Protein AF-0000000073337539 (afdb_homodimer)

Nearest PDB structures (foldseek):
  5cth-assembly1_B  TM=9.352E-01  e=3.434E-07  Oryza sativa Japonica Group
  5xpd-assembly1_A  TM=8.211E-01  e=1.194E-06  Arabidopsis thaliana
  5uhs-assembly1_B  TM=5.753E-01  e=2.358E-01  Leptospira biflexa serovar Patoc strain 'Patoc 1 (Paris)'
  7p3r-assembly1_D  TM=3.206E-01  e=7.165E+00  Vibrio cholerae O1 biova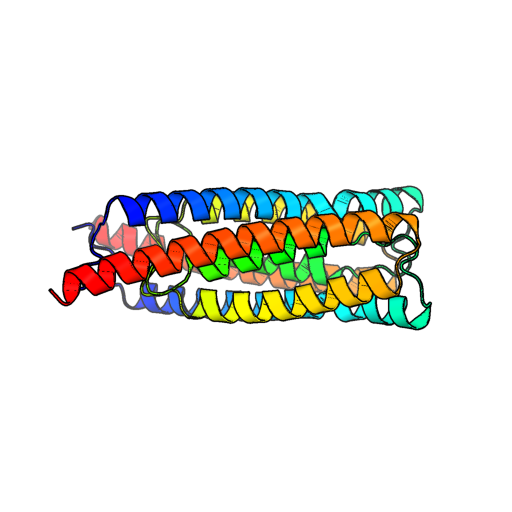r El Tor str. N16961
  5cth-assembly1_B  TM=9.350E-01  e=2.257E-07  Oryza sativa Japonica Group

Solvent-accessible surface area (backbone atoms only — not comparable to full-atom values): 14400 Å² total; per-residue (Å²): 127,81,72,69,70,81,39,67,67,55,54,52,50,50,51,50,40,51,51,52,31,48,52,28,46,51,47,32,61,52,35,51,49,70,42,50,52,48,27,62,72,66,62,30,43,81,82,63,68,67,52,36,44,54,27,44,30,51,27,20,52,36,43,25,57,52,18,31,58,91,67,32,81,83,21,62,67,45,24,54,51,21,51,53,38,32,53,46,27,50,51,51,48,52,54,46,48,74,30,35,55,78,80,57,43,57,54,53,53,52,50,48,50,53,47,49,49,51,47,48,51,49,50,47,53,48,50,52,47,44,49,52,48,52,50,53,69,72,96,127,82,73,71,70,80,40,68,67,55,54,51,49,50,51,50,40,52,51,52,30,48,53,28,46,51,46,32,60,53,35,52,49,69,42,49,52,46,27,63,70,67,62,29,42,81,81,63,70,67,50,35,43,54,27,45,30,52,27,20,52,36,43,24,58,52,17,32,57,91,68,32,82,84,21,62,68,46,26,53,50,21,51,53,39,31,54,47,27,51,52,50,49,52,53,46,49,74,29,34,54,79,78,56,44,58,54,53,53,52,51,47,50,52,47,49,48,52,47,48,50,50,49,48,52,48,49,52,46,45,50,53,49,53,52,53,68,72,96

Organism: Populus trichocarpa (NCBI:txid3694)

pLDDT: mean 73.86, std 17.29, range [26.02, 94.94]

Radius of gyration: 20.7 Å; Cα contacts (8 Å, |Δi|>4): 252; chains: 2; bounding box: 37×65×54 Å

Secondary structure (DSSP, 8-state):
-------HHHHHHHHHHHHHHHHHHHHHHHTTHHHHHHHHHHTS-TT---HHHHHHHHHHHHHHHHTSTTT-TT-HHHHHHHHHHHHHHHHHHHHHHHHS-HHHHHHHHHHHHHHHHHHHHHHHHHHHHHHHHHHHHH-/-------HHHHHHHHHHHHHHHHHHHHHHHTTHHHHHHHHHHTS-TT---HHHHHHHHHHHHHHHHTSTTT-TT-HHHHHHHHHHHHHHHHHHHHHHHHS-HHHHHHHHHHHHHHHHHHHHHHHHHHHHHHHHHHHHH-

Foldseek 3Di:
DPCPVPPVVVVVVVVVVLVVVLVVLVVVLCVCVVVLVVCVVVLANVPDDLVVLLVQLLVLLVQLVCQDCVNPVPRVSSNVSSVVSNVSSVVSLVSNLRSYDPVVVVPSVVSVVVSVVVSVVVVVVVVVVVCVVVVVVVD/DPCPVPPVVVVVVVVVVLVVVLVVLVVVLCVCVVVLVVCVVVLANVPDDLVVLLVQLLVLLVQLVCQDCVNPVPRVSSNVSSVVSNVSSVVSLVSCLRSYDPVNVVPSVVSVVVSVVVSVVVVVVVVVVVCVVVVVVVD

Structure (mmCIF, N/CA/C/O backbone):
data_AF-0000000073337539-model_v1
#
loop_
_entity.id
_entity.type
_entity.pdbx_description
1 polymer 'Bidirectional sugar transporter SWEET'
#
loop_
_atom_site.group_PDB
_atom_site.id
_atom_site.type_symbol
_atom_site.label_atom_id
_atom_site.label_alt_id
_atom_site.label_comp_id
_atom_site.label_asym_id
_atom_site.label_entity_id
_atom_site.label_seq_id
_atom_site.pdbx_PDB_ins_code
_atom_site.Cartn_x
_atom_site.Cartn_y
_atom_site.Cartn_z
_atom_site.occupancy
_atom_site.B_iso_or_equiv
_atom_site.auth_seq_id
_atom_site.auth_comp_id
_atom_site.auth_asym_id
_atom_site.auth_atom_id
_atom_site.pdbx_PDB_model_num
ATOM 1 N N . MET A 1 1 ? -8.594 30.172 14.672 1 26.02 1 MET A N 1
ATOM 2 C CA . MET A 1 1 ? -7.547 29.578 15.492 1 26.02 1 MET A CA 1
ATOM 3 C C . MET A 1 1 ? -7.969 28.188 15.984 1 26.02 1 MET A C 1
ATOM 5 O O . MET A 1 1 ? -8.773 28.078 16.906 1 26.02 1 MET A O 1
ATOM 9 N N . SER A 1 2 ? -8.594 27.344 15.117 1 34.5 2 SER A N 1
ATOM 10 C CA . SER A 1 2 ? -9.188 26.062 15.492 1 34.5 2 SER A CA 1
ATOM 11 C C . SER A 1 2 ? -8.352 25.344 16.547 1 34.5 2 SER A C 1
ATOM 13 O O . SER A 1 2 ? -7.141 25.188 16.375 1 34.5 2 SER A O 1
ATOM 15 N N . ASP A 1 3 ? -8.586 25.656 17.75 1 33.88 3 ASP A N 1
ATOM 16 C CA . ASP A 1 3 ? -8.047 25.125 19 1 33.88 3 ASP A CA 1
ATOM 17 C C . ASP A 1 3 ? -7.727 23.641 18.875 1 33.88 3 ASP A C 1
ATOM 19 O O . ASP A 1 3 ? -8.633 22.812 18.906 1 33.88 3 ASP A O 1
ATOM 23 N N . SER A 1 4 ? -7.051 23.203 17.828 1 41.47 4 SER A N 1
ATOM 24 C CA . SER A 1 4 ? -6.418 21.891 17.953 1 41.47 4 SER A CA 1
ATOM 25 C C . SER A 1 4 ? -5.984 21.609 19.375 1 41.47 4 SER A C 1
ATOM 27 O O . SER A 1 4 ? -5.105 22.281 19.922 1 41.47 4 SER A O 1
ATOM 29 N N . VAL A 1 5 ? -6.922 21.703 20.25 1 44.03 5 VAL A N 1
ATOM 30 C CA . VAL A 1 5 ? -6.723 21.344 21.656 1 44.03 5 VAL A CA 1
ATOM 31 C C . VAL A 1 5 ? -5.559 20.375 21.781 1 44.03 5 VAL A C 1
ATOM 33 O O . VAL A 1 5 ? -5.617 19.25 21.25 1 44.03 5 VAL A O 1
ATOM 36 N N . HIS A 1 6 ? -4.316 20.875 21.641 1 50.97 6 HIS A N 1
ATOM 37 C CA . HIS A 1 6 ? -3.055 20.234 22 1 50.97 6 HIS A CA 1
ATOM 38 C C . HIS A 1 6 ? -3.195 19.422 23.281 1 50.97 6 HIS A C 1
ATOM 40 O O . HIS A 1 6 ? -2.881 19.906 24.375 1 50.97 6 HIS A O 1
ATOM 46 N N . ASN A 1 7 ? -4.312 18.703 23.406 1 57.53 7 ASN A N 1
ATOM 47 C CA . ASN A 1 7 ? -4.344 17.719 24.484 1 57.53 7 ASN A CA 1
ATOM 48 C C . ASN A 1 7 ? -3.199 16.719 24.359 1 57.53 7 ASN A C 1
ATOM 50 O O . ASN A 1 7 ? -2.98 16.156 23.297 1 57.53 7 ASN A O 1
ATOM 54 N N . PRO A 1 8 ? -2.246 16.891 25.328 1 64.56 8 PRO A N 1
ATOM 55 C CA . PRO A 1 8 ? -1.1 15.977 25.344 1 64.56 8 PRO A CA 1
ATOM 56 C C . PRO A 1 8 ? -1.477 14.547 24.969 1 64.56 8 PRO A C 1
ATOM 58 O O . PRO A 1 8 ? -0.674 13.828 24.375 1 64.56 8 PRO A O 1
ATOM 61 N N . VAL A 1 9 ? -2.662 14.141 25.375 1 63.09 9 VAL A N 1
ATOM 62 C CA . VAL A 1 9 ? -3.113 12.789 25.062 1 63.09 9 VAL A CA 1
ATOM 63 C C . VAL A 1 9 ? -3.26 12.625 23.547 1 63.09 9 VAL A C 1
ATOM 65 O O . VAL A 1 9 ? -2.869 11.594 22.984 1 63.09 9 VAL A O 1
ATOM 68 N N . TRP A 1 10 ? -3.729 13.664 22.938 1 66.44 10 TRP A N 1
ATOM 69 C CA . TRP A 1 10 ? -3.943 13.602 21.5 1 66.44 10 TRP A CA 1
ATOM 70 C C . TRP A 1 10 ? -2.615 13.523 20.75 1 66.44 10 TRP A C 1
ATOM 72 O O . TRP A 1 10 ? -2.473 12.758 19.797 1 66.44 10 TRP A O 1
ATOM 82 N N . THR A 1 11 ? -1.755 14.25 21.25 1 72.62 11 THR A N 1
ATOM 83 C CA . THR A 1 11 ? -0.446 14.258 20.609 1 72.62 11 THR A CA 1
ATOM 84 C C . THR A 1 11 ? 0.25 12.914 20.781 1 72.62 11 THR A C 1
ATOM 86 O O . THR A 1 11 ? 0.892 12.414 19.859 1 72.62 11 THR A O 1
ATOM 89 N N . SER A 1 12 ? 0.12 12.375 21.922 1 72.56 12 SER A N 1
ATOM 90 C CA . SER A 1 12 ? 0.703 11.062 22.172 1 72.56 12 SER A CA 1
ATOM 91 C C . SER A 1 12 ? 0.048 9.992 21.312 1 72.56 12 SER A C 1
ATOM 93 O O . SER A 1 12 ? 0.727 9.094 20.797 1 72.56 12 SER A O 1
ATOM 95 N N . CYS A 1 13 ? -1.203 10.109 21.188 1 69.81 13 CYS A N 1
ATOM 96 C CA . CYS A 1 13 ? -1.934 9.156 20.359 1 69.81 13 CYS A CA 1
ATOM 97 C C . CYS A 1 13 ? -1.539 9.305 18.891 1 69.81 13 CYS A C 1
ATOM 99 O O . CYS A 1 13 ? -1.395 8.305 18.188 1 69.81 13 CYS A O 1
ATOM 101 N N . LYS A 1 14 ? -1.358 10.43 18.469 1 73.88 14 LYS A N 1
ATOM 102 C CA . LYS A 1 14 ? -0.937 10.68 17.094 1 73.88 14 LYS A CA 1
ATOM 103 C C . LYS A 1 14 ? 0.455 10.109 16.828 1 73.88 14 LYS A C 1
ATOM 105 O O . LYS A 1 14 ? 0.702 9.508 15.781 1 73.88 14 LYS A O 1
ATOM 110 N N . ASP A 1 15 ? 1.265 10.289 17.766 1 76.44 15 ASP A N 1
ATOM 111 C CA . ASP A 1 15 ? 2.619 9.758 17.625 1 76.44 15 ASP A CA 1
ATOM 112 C C . ASP A 1 15 ? 2.609 8.234 17.609 1 76.44 15 ASP A C 1
ATOM 114 O O . ASP A 1 15 ? 3.334 7.613 16.812 1 76.44 15 ASP A O 1
ATOM 118 N N . ALA A 1 16 ? 1.812 7.73 18.406 1 76.75 16 ALA A N 1
ATOM 119 C CA . ALA A 1 16 ? 1.709 6.273 18.469 1 76.75 16 ALA A CA 1
ATOM 120 C C . ALA A 1 16 ? 1.142 5.711 17.172 1 76.75 16 ALA A C 1
ATOM 122 O O . ALA A 1 16 ? 1.626 4.699 16.656 1 76.75 16 ALA A O 1
ATOM 123 N N . ALA A 1 17 ? 0.195 6.344 16.656 1 76.38 17 ALA A N 1
ATOM 124 C CA . ALA A 1 17 ? -0.409 5.918 15.391 1 76.38 17 ALA A CA 1
ATOM 125 C C . ALA A 1 17 ? 0.584 6.035 14.242 1 76.38 17 ALA A C 1
ATOM 127 O O . ALA A 1 17 ? 0.637 5.168 13.367 1 76.38 17 ALA A O 1
ATOM 128 N N . GLY A 1 18 ? 1.344 7.027 14.273 1 79.88 18 GLY A N 1
ATOM 129 C CA . GLY A 1 18 ? 2.381 7.199 13.266 1 79.88 18 GLY A CA 1
ATOM 130 C C . GLY A 1 18 ? 3.428 6.102 13.289 1 79.88 18 GLY A C 1
ATOM 131 O O . GLY A 1 18 ? 3.812 5.582 12.242 1 79.88 18 GLY A O 1
ATOM 132 N N . ILE A 1 19 ? 3.787 5.758 14.461 1 82.94 19 ILE A N 1
ATOM 133 C CA . ILE A 1 19 ? 4.789 4.707 14.641 1 82.94 19 ILE A CA 1
ATOM 134 C C . ILE A 1 19 ? 4.211 3.367 14.195 1 82.94 19 ILE A C 1
ATOM 136 O O . ILE A 1 19 ? 4.863 2.619 13.461 1 82.94 19 ILE A O 1
ATOM 140 N N . ALA A 1 20 ? 3.064 3.094 14.617 1 82.25 20 ALA A N 1
ATOM 141 C CA . ALA A 1 20 ? 2.414 1.85 14.219 1 82.25 20 ALA A CA 1
ATOM 142 C C . ALA A 1 20 ? 2.24 1.781 12.703 1 82.25 20 ALA A C 1
ATOM 144 O O . ALA A 1 20 ? 2.494 0.742 12.094 1 82.25 20 ALA A O 1
ATOM 145 N N . GLY A 1 21 ? 1.802 2.879 12.148 1 84.06 21 GLY A N 1
ATOM 146 C CA . GLY A 1 21 ? 1.671 2.941 10.703 1 84.06 21 GLY A CA 1
ATOM 147 C C . GLY A 1 21 ? 2.963 2.625 9.977 1 84.06 21 GLY A C 1
ATOM 148 O O . GLY A 1 21 ? 2.953 1.92 8.961 1 84.06 21 GLY A O 1
ATOM 149 N N . ASN A 1 22 ? 4.039 3.059 10.508 1 87.94 22 ASN A N 1
ATOM 150 C CA . ASN A 1 22 ? 5.34 2.818 9.883 1 87.94 22 ASN A CA 1
ATOM 151 C C . ASN A 1 22 ? 5.766 1.36 10.023 1 87.94 22 ASN A C 1
ATOM 153 O O . ASN A 1 22 ? 6.352 0.789 9.102 1 87.94 22 ASN A O 1
ATOM 157 N N . ILE A 1 23 ? 5.48 0.786 11.094 1 87.31 23 ILE A N 1
ATOM 158 C CA . ILE A 1 23 ? 5.809 -0.618 11.32 1 87.31 23 ILE A CA 1
ATOM 159 C C . ILE A 1 23 ? 5.047 -1.492 10.328 1 87.31 23 ILE A C 1
ATOM 161 O O . ILE A 1 23 ? 5.633 -2.365 9.688 1 87.31 23 ILE A O 1
ATOM 165 N N . PHE A 1 24 ? 3.832 -1.259 10.156 1 88.25 24 PHE A N 1
ATOM 166 C CA . PHE A 1 24 ? 3.021 -2.057 9.242 1 88.25 24 PHE A CA 1
ATOM 167 C C . PHE A 1 24 ? 3.4 -1.771 7.793 1 88.25 24 PHE A C 1
ATOM 169 O O . PHE A 1 24 ? 3.344 -2.662 6.941 1 88.25 24 PHE A O 1
ATOM 176 N N . ALA A 1 25 ? 3.77 -0.55 7.555 1 91.56 25 ALA A N 1
ATOM 177 C CA . ALA A 1 25 ? 4.254 -0.228 6.215 1 91.56 25 ALA A CA 1
ATOM 178 C C . ALA A 1 25 ? 5.512 -1.023 5.883 1 91.56 25 ALA A C 1
ATOM 180 O O . ALA A 1 25 ? 5.648 -1.548 4.773 1 91.56 25 ALA A O 1
ATOM 181 N N . PHE A 1 26 ? 6.344 -1.157 6.871 1 92.38 26 PHE A N 1
ATOM 182 C CA . PHE A 1 26 ? 7.555 -1.938 6.656 1 92.38 26 PHE A CA 1
ATOM 183 C C . PHE A 1 26 ? 7.223 -3.406 6.43 1 92.38 26 PHE A C 1
ATOM 185 O O . PHE A 1 26 ? 7.812 -4.055 5.562 1 92.38 26 PHE A O 1
ATOM 192 N N . GLY A 1 27 ? 6.352 -3.904 7.191 1 91.56 27 GLY A N 1
ATOM 193 C CA . GLY A 1 27 ? 5.871 -5.258 6.965 1 91.56 27 GLY A CA 1
ATOM 194 C C . GLY A 1 27 ? 5.27 -5.453 5.586 1 91.56 27 GLY A C 1
ATOM 195 O O . GLY A 1 27 ? 5.492 -6.48 4.945 1 91.56 27 GLY A O 1
ATOM 196 N N . LEU A 1 28 ? 4.57 -4.48 5.172 1 92.69 28 LEU A N 1
ATOM 197 C CA . LEU A 1 28 ? 3.949 -4.512 3.852 1 92.69 28 LEU A CA 1
ATOM 198 C C . LEU A 1 28 ? 5.008 -4.574 2.754 1 92.69 28 LEU A C 1
ATOM 200 O O . LEU A 1 28 ? 4.855 -5.312 1.779 1 92.69 28 LEU A O 1
ATOM 204 N N . PHE A 1 29 ? 6.113 -3.854 2.957 1 94.94 29 PHE A N 1
ATOM 205 C CA . PHE A 1 29 ? 7.172 -3.811 1.953 1 94.94 29 PHE A CA 1
ATOM 206 C C . PHE A 1 29 ? 7.934 -5.133 1.912 1 94.94 29 PHE A C 1
ATOM 208 O O . PHE A 1 29 ? 8.445 -5.527 0.861 1 94.94 29 PHE A O 1
ATOM 215 N N . VAL A 1 30 ? 7.938 -5.84 3.002 1 94.69 30 VAL A N 1
ATOM 216 C CA . VAL A 1 30 ? 8.695 -7.086 3.09 1 94.69 30 VAL A CA 1
ATOM 217 C C . VAL A 1 30 ? 7.781 -8.266 2.768 1 94.69 30 VAL A C 1
ATOM 219 O O . VAL A 1 30 ? 8.258 -9.352 2.422 1 94.69 30 VAL A O 1
ATOM 222 N N . SER A 1 31 ? 6.562 -8.18 2.773 1 92.81 31 SER A N 1
ATOM 223 C CA . SER A 1 31 ? 5.582 -9.258 2.695 1 92.81 31 SER A CA 1
ATOM 224 C C . SER A 1 31 ? 5.625 -9.945 1.335 1 92.81 31 SER A C 1
ATOM 226 O O . SER A 1 31 ? 5.277 -11.125 1.218 1 92.81 31 SER A O 1
ATOM 228 N N . PRO A 1 32 ? 6.07 -9.32 0.26 1 93.94 32 PRO A N 1
ATOM 229 C CA . PRO A 1 32 ? 6.117 -10.008 -1.034 1 93.94 32 PRO A CA 1
ATOM 230 C C . PRO A 1 32 ? 7.355 -10.883 -1.195 1 93.94 32 PRO A C 1
ATOM 232 O O . PRO A 1 32 ? 7.484 -11.602 -2.189 1 93.94 32 PRO A O 1
ATOM 235 N N . ILE A 1 33 ? 8.188 -10.922 -0.232 1 93.62 33 ILE A N 1
ATOM 236 C CA . ILE A 1 33 ? 9.461 -11.617 -0.348 1 93.62 33 ILE A CA 1
ATOM 237 C C . ILE A 1 33 ? 9.219 -13.102 -0.59 1 93.62 33 ILE A C 1
ATOM 239 O O . ILE A 1 33 ? 9.867 -13.719 -1.44 1 93.62 33 ILE A O 1
ATOM 243 N N . PRO A 1 34 ? 8.25 -13.781 0.073 1 89.75 34 PRO A N 1
ATOM 244 C CA . PRO A 1 34 ? 8 -15.188 -0.226 1 89.75 34 PRO A CA 1
ATOM 245 C C . PRO A 1 34 ? 7.59 -15.422 -1.679 1 89.75 34 PRO A C 1
ATOM 247 O O . PRO A 1 34 ? 7.977 -16.422 -2.283 1 89.75 34 PRO A O 1
ATOM 250 N N . THR A 1 35 ? 6.844 -14.539 -2.176 1 89.69 35 THR A N 1
ATOM 251 C CA . THR A 1 35 ? 6.445 -14.633 -3.576 1 89.69 35 THR A CA 1
ATOM 252 C C . THR A 1 35 ? 7.66 -14.492 -4.492 1 89.69 35 THR A C 1
ATOM 254 O O . THR A 1 35 ? 7.82 -15.266 -5.438 1 89.69 35 THR A O 1
ATOM 257 N N . TYR A 1 36 ? 8.516 -13.672 -4.207 1 93.31 36 TYR A N 1
ATOM 258 C CA . TYR A 1 36 ? 9.664 -13.43 -5.078 1 93.31 36 TYR A CA 1
ATOM 259 C C . TYR A 1 36 ? 10.711 -14.523 -4.914 1 93.31 36 TYR A C 1
ATOM 261 O O . TYR A 1 36 ? 11.477 -14.805 -5.84 1 93.31 36 TYR A O 1
ATOM 269 N N . ARG A 1 37 ? 10.758 -15.094 -3.75 1 92.56 37 ARG A N 1
ATOM 270 C CA . ARG A 1 37 ? 11.602 -16.281 -3.6 1 92.56 37 ARG A CA 1
ATOM 271 C C . ARG A 1 37 ? 11.164 -17.375 -4.555 1 92.56 37 ARG A C 1
ATOM 273 O O . ARG A 1 37 ? 12.008 -18.078 -5.137 1 92.56 37 ARG A O 1
ATOM 280 N N . ARG A 1 38 ? 9.969 -17.484 -4.734 1 89.25 38 ARG A N 1
ATOM 281 C CA . ARG A 1 38 ? 9.43 -18.484 -5.656 1 89.25 38 ARG A CA 1
ATOM 282 C C . ARG A 1 38 ? 9.742 -18.109 -7.102 1 89.25 38 ARG A C 1
ATOM 284 O O . ARG A 1 38 ? 10.109 -18.969 -7.902 1 89.25 38 ARG A O 1
ATOM 291 N N . ILE A 1 39 ? 9.594 -16.922 -7.414 1 90.62 39 ILE A N 1
ATOM 292 C CA . ILE A 1 39 ? 9.867 -16.438 -8.766 1 90.62 39 ILE A CA 1
ATOM 293 C C . ILE A 1 39 ? 11.328 -16.719 -9.117 1 90.62 39 ILE A C 1
ATOM 295 O O . ILE A 1 39 ? 11.625 -17.172 -10.227 1 90.62 39 ILE A O 1
ATOM 299 N N . ILE A 1 40 ? 12.156 -16.469 -8.133 1 92.88 40 ILE A N 1
ATOM 300 C CA . ILE A 1 40 ? 13.578 -16.672 -8.367 1 92.88 40 ILE A CA 1
ATOM 301 C C . ILE A 1 40 ? 13.875 -18.172 -8.492 1 92.88 40 ILE A C 1
ATOM 303 O O . ILE A 1 40 ? 14.648 -18.578 -9.359 1 92.88 40 ILE A O 1
ATOM 307 N N . ARG A 1 41 ? 13.18 -18.906 -7.707 1 91.88 41 ARG A N 1
ATOM 308 C CA . ARG A 1 41 ? 13.398 -20.344 -7.691 1 91.88 41 ARG A CA 1
ATOM 309 C C . ARG A 1 41 ? 12.922 -20.984 -8.992 1 91.88 41 ARG A C 1
ATOM 311 O O . ARG A 1 41 ? 13.602 -21.859 -9.539 1 91.88 41 ARG A O 1
ATOM 318 N N . ASN A 1 42 ? 11.812 -20.531 -9.5 1 90.69 42 ASN A N 1
ATOM 319 C CA . ASN A 1 42 ? 11.227 -21.125 -10.703 1 90.69 42 ASN A CA 1
ATOM 320 C C . ASN A 1 42 ? 11.711 -20.406 -11.961 1 90.69 42 ASN A C 1
ATOM 322 O O . ASN A 1 42 ? 11.398 -20.844 -13.078 1 90.69 42 ASN A O 1
ATOM 326 N N . ARG A 1 43 ? 12.391 -19.312 -11.797 1 91.44 43 ARG A N 1
ATOM 327 C CA . ARG A 1 43 ? 12.914 -18.516 -12.906 1 91.44 43 ARG A CA 1
ATOM 328 C C . ARG A 1 43 ? 11.805 -18.109 -13.867 1 91.44 43 ARG A C 1
ATOM 330 O O . ARG A 1 43 ? 11.969 -18.219 -15.086 1 91.44 43 ARG A O 1
ATOM 337 N N . SER A 1 44 ? 10.656 -17.828 -13.273 1 88.94 44 SER A N 1
ATOM 338 C CA . SER A 1 44 ? 9.477 -17.406 -14.031 1 88.94 44 SER A CA 1
ATOM 339 C C . SER A 1 44 ? 8.469 -16.703 -13.133 1 88.94 44 SER A C 1
ATOM 341 O O . SER A 1 44 ? 8.414 -16.969 -11.922 1 88.94 44 SER A O 1
ATOM 343 N N . THR A 1 45 ? 7.707 -15.82 -13.734 1 85.81 45 THR A N 1
ATOM 344 C CA . THR A 1 45 ? 6.68 -15.133 -12.961 1 85.81 45 THR A CA 1
ATOM 345 C C . THR A 1 45 ? 5.371 -15.922 -12.984 1 85.81 45 THR A C 1
A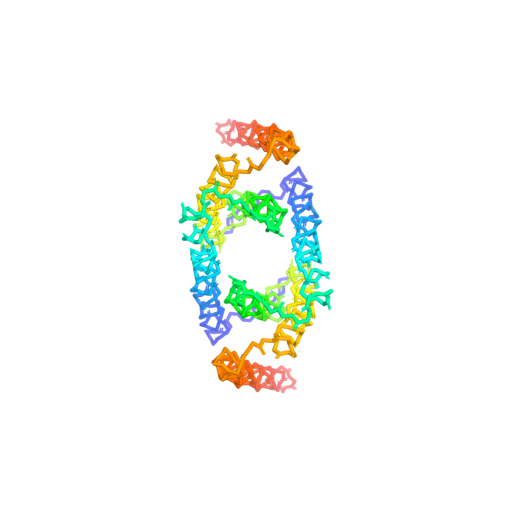TOM 347 O O . THR A 1 45 ? 4.441 -15.609 -12.234 1 85.81 45 THR A O 1
ATOM 350 N N . GLU A 1 46 ? 5.477 -16.969 -13.711 1 78.44 46 GLU A N 1
ATOM 351 C CA . GLU A 1 46 ? 4.285 -17.812 -13.781 1 78.44 46 GLU A CA 1
ATOM 352 C C . GLU A 1 46 ? 3.033 -16.969 -14.016 1 78.44 46 GLU A C 1
ATOM 354 O O . GLU A 1 46 ? 2.939 -16.25 -15.016 1 78.44 46 GLU A O 1
ATOM 359 N N . GLN A 1 47 ? 2.074 -17 -13.117 1 76.12 47 GLN A N 1
ATOM 360 C CA . GLN A 1 47 ? 0.823 -16.281 -13.32 1 76.12 47 GLN A CA 1
ATOM 361 C C . GLN A 1 47 ? 0.701 -15.109 -12.344 1 76.12 47 GLN A C 1
ATOM 363 O O . GLN A 1 47 ? -0.404 -14.633 -12.07 1 76.12 47 GLN A O 1
ATOM 368 N N . PHE A 1 48 ? 1.933 -14.695 -11.953 1 80.69 48 PHE A N 1
ATOM 369 C CA . PHE A 1 48 ? 1.892 -13.562 -11.031 1 80.69 48 PHE A CA 1
ATOM 370 C C . PHE A 1 48 ? 1.737 -12.258 -11.797 1 80.69 48 PHE A C 1
ATOM 372 O O . PHE A 1 48 ? 2.248 -12.117 -12.914 1 80.69 48 PHE A O 1
ATOM 379 N N . SER A 1 49 ? 0.922 -11.328 -11.148 1 84.25 49 SER A N 1
ATOM 380 C CA . SER A 1 49 ? 0.792 -9.992 -11.727 1 84.25 49 SER A CA 1
ATOM 381 C C . SER A 1 49 ? 1.781 -9.016 -11.094 1 84.25 49 SER A C 1
ATOM 383 O O . SER A 1 49 ? 1.952 -9 -9.875 1 84.25 49 SER A O 1
ATO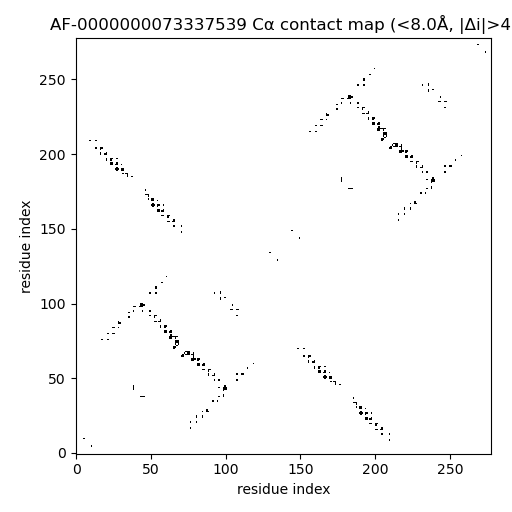M 385 N N . GLY A 1 50 ? 2.443 -8.227 -11.961 1 88.31 50 GLY A N 1
ATOM 386 C CA . GLY A 1 50 ? 3.365 -7.215 -11.477 1 88.31 50 GLY A CA 1
ATOM 387 C C . GLY A 1 50 ? 2.715 -5.859 -11.281 1 88.31 50 GLY A C 1
ATOM 388 O O . GLY A 1 50 ? 3.355 -4.922 -10.805 1 88.31 50 GLY A O 1
ATOM 389 N N . LEU A 1 51 ? 1.461 -5.715 -11.492 1 86.81 51 LEU A N 1
ATOM 390 C CA . LEU A 1 51 ? 0.732 -4.453 -11.492 1 86.81 51 LEU A CA 1
ATOM 391 C C . LEU A 1 51 ? 0.736 -3.826 -10.102 1 86.81 51 LEU A C 1
ATOM 393 O O . LEU A 1 51 ? 0.939 -2.619 -9.961 1 86.81 51 LEU A O 1
ATOM 397 N N . PRO A 1 52 ? 0.565 -4.617 -9.062 1 90.81 52 PRO A N 1
ATOM 398 C CA . PRO A 1 52 ? 0.529 -4.027 -7.723 1 90.81 52 PRO A CA 1
ATOM 399 C C . PRO A 1 52 ? 1.824 -3.301 -7.363 1 90.81 52 PRO A C 1
ATOM 401 O O . PRO A 1 52 ? 1.791 -2.264 -6.695 1 90.81 52 PRO A O 1
ATOM 404 N N . TYR A 1 53 ? 2.883 -3.787 -7.887 1 92.12 53 TYR A N 1
ATOM 405 C CA . TYR A 1 53 ? 4.176 -3.213 -7.535 1 92.12 53 TYR A CA 1
ATOM 406 C C . TYR A 1 53 ? 4.406 -1.896 -8.266 1 92.12 53 TYR A C 1
ATOM 408 O O . TYR A 1 53 ? 5.047 -0.987 -7.73 1 92.12 53 TYR A O 1
ATOM 416 N N . ILE A 1 54 ? 3.848 -1.795 -9.375 1 88.44 54 ILE A N 1
ATOM 417 C CA . ILE A 1 54 ? 3.941 -0.563 -10.148 1 88.44 54 ILE A CA 1
ATOM 418 C C . ILE A 1 54 ? 3.113 0.532 -9.484 1 88.44 54 ILE A C 1
ATOM 420 O O . ILE A 1 54 ? 3.605 1.641 -9.258 1 88.44 54 ILE A O 1
ATOM 424 N N . TYR A 1 55 ? 1.956 0.228 -9.18 1 89.12 55 TYR A N 1
ATOM 425 C CA . TYR A 1 55 ? 1.085 1.198 -8.523 1 89.12 55 TYR A CA 1
ATOM 426 C C . TYR A 1 55 ? 1.624 1.576 -7.148 1 89.12 55 TYR A C 1
ATOM 428 O O . TYR A 1 55 ? 1.498 2.725 -6.719 1 89.12 55 TYR A O 1
ATOM 436 N N . ALA A 1 56 ? 2.18 0.605 -6.461 1 92.75 56 ALA A N 1
ATOM 437 C CA . ALA A 1 56 ? 2.775 0.878 -5.156 1 92.75 56 ALA A CA 1
ATOM 438 C C . ALA A 1 56 ? 3.953 1.841 -5.281 1 92.75 56 ALA A C 1
ATOM 440 O O . ALA A 1 56 ? 4.125 2.734 -4.449 1 92.75 56 ALA A O 1
ATOM 441 N N . LEU A 1 57 ? 4.746 1.637 -6.277 1 90.75 57 LEU A N 1
ATOM 442 C CA . LEU A 1 57 ? 5.883 2.525 -6.504 1 90.75 57 LEU A CA 1
ATOM 443 C C . LEU A 1 57 ? 5.41 3.959 -6.734 1 90.75 57 LEU A C 1
ATOM 445 O O . LEU A 1 57 ? 5.945 4.895 -6.137 1 90.75 57 LEU A O 1
ATOM 449 N N . MET A 1 58 ? 4.406 4.09 -7.473 1 87 58 MET A N 1
ATOM 450 C CA . MET A 1 58 ? 3.863 5.418 -7.762 1 87 58 MET A CA 1
ATOM 451 C C . MET A 1 58 ? 3.291 6.059 -6.504 1 87 58 MET A C 1
ATOM 453 O O . MET A 1 58 ? 3.496 7.246 -6.258 1 87 58 MET A O 1
ATOM 457 N N . ASN A 1 59 ? 2.635 5.246 -5.836 1 89 59 ASN A N 1
ATOM 458 C CA . ASN A 1 59 ? 2.057 5.742 -4.59 1 89 59 ASN A CA 1
ATOM 459 C C . ASN A 1 59 ? 3.137 6.211 -3.619 1 89 59 ASN A C 1
ATOM 461 O O . ASN A 1 59 ? 3.012 7.277 -3.016 1 89 59 ASN A O 1
ATOM 465 N N . CYS A 1 60 ? 4.168 5.438 -3.475 1 90.69 60 CYS A N 1
ATOM 466 C CA . CYS A 1 60 ? 5.258 5.797 -2.576 1 90.69 60 CYS A CA 1
ATOM 467 C C . CYS A 1 60 ? 5.938 7.086 -3.033 1 90.69 60 CYS A C 1
ATOM 469 O O . CYS A 1 60 ? 6.277 7.938 -2.211 1 90.69 60 CYS A O 1
ATOM 471 N N . LEU A 1 61 ? 6.125 7.211 -4.266 1 86.81 61 LEU A N 1
ATOM 472 C CA . LEU A 1 61 ? 6.793 8.391 -4.805 1 86.81 61 LEU A CA 1
ATOM 473 C C . LEU A 1 61 ? 5.961 9.648 -4.555 1 86.81 61 LEU A C 1
ATOM 475 O O . LEU A 1 61 ? 6.5 10.68 -4.145 1 86.81 61 LEU A O 1
ATOM 479 N N . ILE A 1 62 ? 4.723 9.531 -4.75 1 83.06 62 ILE A N 1
ATOM 480 C CA . ILE A 1 62 ? 3.838 10.68 -4.566 1 83.06 62 ILE A CA 1
ATOM 481 C C . ILE A 1 62 ? 3.771 11.047 -3.088 1 83.06 62 ILE A C 1
ATOM 483 O O . ILE A 1 62 ? 3.852 12.227 -2.73 1 83.06 62 ILE A O 1
ATOM 487 N N . CYS A 1 63 ? 3.654 10.086 -2.24 1 84.06 63 CYS A N 1
ATOM 488 C CA . CYS A 1 63 ? 3.586 10.344 -0.807 1 84.06 63 CYS A CA 1
ATOM 489 C C . CYS A 1 63 ? 4.906 10.906 -0.291 1 84.06 63 CYS A C 1
ATOM 491 O O . CYS A 1 63 ? 4.922 11.742 0.612 1 84.06 63 CYS A O 1
ATOM 493 N N . MET A 1 64 ? 5.91 10.359 -0.817 1 83.38 64 MET A N 1
ATOM 494 C CA . MET A 1 64 ? 7.215 10.898 -0.444 1 83.38 64 MET A CA 1
ATOM 495 C C . MET A 1 64 ? 7.324 12.375 -0.797 1 83.38 64 MET A C 1
ATOM 497 O O . MET A 1 64 ? 7.844 13.172 -0.012 1 83.38 64 MET A O 1
ATOM 501 N N . TRP A 1 65 ? 6.832 12.688 -1.858 1 76.25 65 TRP A N 1
ATOM 502 C CA . TRP A 1 65 ? 6.844 14.078 -2.312 1 76.25 65 TRP A CA 1
ATOM 503 C C . TRP A 1 65 ? 5.914 14.938 -1.462 1 76.25 65 TRP A C 1
ATOM 505 O O . TRP A 1 65 ? 6.277 16.047 -1.066 1 76.25 65 TRP A O 1
ATOM 515 N N . TYR A 1 66 ? 4.785 14.383 -1.237 1 74.12 66 TYR A N 1
ATOM 516 C CA . TYR A 1 66 ? 3.779 15.062 -0.432 1 74.12 66 TYR A CA 1
ATOM 517 C C . TYR A 1 66 ? 4.293 15.32 0.981 1 74.12 66 TYR A C 1
ATOM 519 O O . TYR A 1 66 ? 3.926 16.312 1.611 1 74.12 66 TYR A O 1
ATOM 527 N N . GLY A 1 67 ? 5.031 14.438 1.509 1 71.88 67 GLY A N 1
ATOM 528 C CA . GLY A 1 67 ? 5.516 14.531 2.877 1 71.88 67 GLY A CA 1
ATOM 529 C C . GLY A 1 67 ? 6.73 15.438 3.021 1 71.88 67 GLY A C 1
ATOM 530 O O . GLY A 1 67 ? 7.164 15.727 4.141 1 71.88 67 GLY A O 1
ATOM 531 N N . MET A 1 68 ? 7.289 15.883 2.068 1 66.12 68 MET A N 1
ATOM 532 C CA . MET A 1 68 ? 8.484 16.719 2.152 1 66.12 68 MET A CA 1
ATOM 533 C C . MET A 1 68 ? 8.195 18 2.945 1 66.12 68 MET A C 1
ATOM 535 O O . MET A 1 68 ? 7.098 18.547 2.867 1 66.12 68 MET A O 1
ATOM 539 N N . PRO A 1 69 ? 9.148 18.297 3.914 1 56.97 69 PRO A N 1
ATOM 540 C CA . PRO A 1 69 ? 8.984 19.438 4.832 1 56.97 69 PRO A CA 1
ATOM 541 C C . PRO A 1 69 ? 8.539 20.703 4.121 1 56.97 69 PRO A C 1
ATOM 543 O O . PRO A 1 69 ? 7.871 21.547 4.727 1 56.97 69 PRO A O 1
ATOM 546 N N . LEU A 1 70 ? 9.023 20.797 3.016 1 52.19 70 LEU A N 1
ATOM 547 C CA . LEU A 1 70 ? 8.617 22.016 2.328 1 52.19 70 LEU A CA 1
ATOM 548 C C . LEU A 1 70 ? 7.117 22.031 2.072 1 52.19 70 LEU A C 1
ATOM 550 O O . LEU A 1 70 ? 6.52 23.094 1.913 1 52.19 70 LEU A O 1
ATOM 554 N N . ILE A 1 71 ? 6.621 20.875 2.133 1 53.16 71 ILE A N 1
ATOM 555 C CA . ILE A 1 71 ? 5.203 20.766 1.803 1 53.16 71 ILE A CA 1
ATOM 556 C C . ILE A 1 71 ? 4.391 20.578 3.08 1 53.16 71 ILE A C 1
ATOM 558 O O . ILE A 1 71 ? 3.383 21.25 3.289 1 53.16 71 ILE A O 1
ATOM 562 N N . SER A 1 72 ? 4.754 19.688 3.979 1 55 72 SER A N 1
ATOM 563 C CA . SER A 1 72 ? 4.051 19.453 5.234 1 55 72 SER A CA 1
ATOM 564 C C . SER A 1 72 ? 5.031 19.328 6.398 1 55 72 SER A C 1
ATOM 566 O O . SER A 1 72 ? 6 18.562 6.32 1 55 72 SER A O 1
ATOM 568 N N . ALA A 1 73 ? 5.238 20.266 7.316 1 53.03 73 ALA A N 1
ATOM 569 C CA . ALA A 1 73 ? 6.211 20.422 8.391 1 53.03 73 ALA A CA 1
ATOM 570 C C . ALA A 1 73 ? 6.375 19.141 9.188 1 53.03 73 ALA A C 1
ATOM 572 O O . ALA A 1 73 ? 7.445 18.859 9.734 1 53.03 73 ALA A O 1
ATOM 573 N N . ASP A 1 74 ? 5.43 18.219 9.312 1 53 74 ASP A N 1
ATOM 574 C CA . ASP A 1 74 ? 5.504 17.156 10.312 1 53 74 ASP A CA 1
ATOM 575 C C . ASP A 1 74 ? 5.406 15.789 9.656 1 53 74 ASP A C 1
ATOM 577 O O . ASP A 1 74 ? 4.953 14.828 10.281 1 53 74 ASP A O 1
ATOM 581 N N . ASN A 1 75 ? 6.066 15.703 8.484 1 68.81 75 ASN A N 1
ATOM 582 C CA . ASN A 1 75 ? 5.738 14.406 7.91 1 68.81 75 ASN A CA 1
ATOM 583 C C . ASN A 1 75 ? 6.996 13.609 7.562 1 68.81 75 ASN A C 1
ATOM 585 O O . ASN A 1 75 ? 7.035 12.922 6.547 1 68.81 75 ASN A O 1
ATOM 589 N N . LEU A 1 76 ? 8.094 13.812 8.523 1 73.5 76 LEU A N 1
ATOM 590 C CA . LEU A 1 76 ? 9.336 13.086 8.281 1 73.5 76 LEU A CA 1
ATOM 591 C C . LEU A 1 76 ? 9.086 11.578 8.25 1 73.5 76 LEU A C 1
ATOM 593 O O . LEU A 1 76 ? 9.719 10.852 7.488 1 73.5 76 LEU A O 1
ATOM 597 N N . LEU A 1 77 ? 8.227 11.227 9.094 1 76.69 77 LEU A N 1
ATOM 598 C CA . LEU A 1 77 ? 7.91 9.805 9.148 1 76.69 77 LEU A CA 1
ATOM 599 C C . LEU A 1 77 ? 7.34 9.328 7.816 1 76.69 77 LEU A C 1
ATOM 601 O O . LEU A 1 77 ? 7.688 8.242 7.34 1 76.69 77 LEU A O 1
ATOM 605 N N . VAL A 1 78 ? 6.629 10.195 7.215 1 82.25 78 VAL A N 1
ATOM 606 C CA . VAL A 1 78 ? 5.98 9.852 5.953 1 82.25 78 VAL A CA 1
ATOM 607 C C . VAL A 1 78 ? 7.023 9.781 4.84 1 82.25 78 VAL A C 1
ATOM 609 O O . VAL A 1 78 ? 7.02 8.844 4.039 1 82.25 78 VAL A O 1
ATOM 612 N N . VAL A 1 79 ? 7.918 10.695 4.836 1 84.31 79 VAL A N 1
ATOM 613 C CA . VAL A 1 79 ? 8.945 10.734 3.803 1 84.31 79 VAL A CA 1
ATOM 614 C C . VAL A 1 79 ? 9.875 9.539 3.945 1 84.31 79 VAL A C 1
ATOM 616 O O . VAL A 1 79 ? 10.234 8.898 2.953 1 84.31 79 VAL A O 1
ATOM 619 N N . THR A 1 80 ? 10.258 9.234 5.113 1 86 80 THR A N 1
ATOM 620 C CA . THR A 1 80 ? 11.211 8.156 5.352 1 86 80 THR A CA 1
ATOM 621 C C . THR A 1 80 ? 10.602 6.805 4.977 1 86 80 THR A C 1
ATOM 623 O O . THR A 1 80 ? 11.227 6.008 4.277 1 86 80 THR A O 1
ATOM 626 N N . VAL A 1 81 ? 9.422 6.59 5.414 1 89.25 81 VAL A N 1
ATOM 627 C CA . VAL A 1 81 ? 8.773 5.309 5.164 1 89.25 81 VAL A CA 1
ATOM 628 C C . VAL A 1 81 ? 8.57 5.113 3.666 1 89.25 81 VAL A C 1
ATOM 630 O O . VAL A 1 81 ? 8.812 4.027 3.133 1 89.25 81 VAL A O 1
ATOM 633 N N . ASN A 1 82 ? 8.156 6.156 2.979 1 90.31 82 ASN A N 1
ATOM 634 C CA . ASN A 1 82 ? 7.895 6.055 1.547 1 90.31 82 ASN A CA 1
ATOM 635 C C . ASN A 1 82 ? 9.188 5.98 0.746 1 90.31 82 ASN A C 1
ATOM 637 O O . ASN A 1 82 ? 9.227 5.383 -0.333 1 90.31 82 ASN A O 1
ATOM 641 N N . SER A 1 83 ? 10.266 6.488 1.277 1 89.06 83 SER A N 1
ATOM 642 C CA . SER A 1 83 ? 11.562 6.281 0.651 1 89.06 83 SER A CA 1
ATOM 643 C C . SER A 1 83 ? 11.969 4.812 0.699 1 89.06 83 SER A C 1
ATOM 645 O O . SER A 1 83 ? 12.43 4.258 -0.3 1 89.06 83 SER A O 1
ATOM 647 N N . PHE A 1 84 ? 11.797 4.199 1.813 1 91.44 84 PHE A N 1
ATOM 648 C CA . PHE A 1 84 ? 12.039 2.768 1.929 1 91.44 84 PHE A CA 1
ATOM 649 C C . PHE A 1 84 ? 11.117 1.987 0.996 1 91.44 84 PHE A C 1
ATOM 651 O O . PHE A 1 84 ? 11.562 1.061 0.313 1 91.44 84 PHE A O 1
ATOM 658 N N . GLY A 1 85 ? 9.898 2.391 0.995 1 94.44 85 GLY A N 1
ATOM 659 C CA . GLY A 1 85 ? 8.945 1.756 0.092 1 94.44 85 GLY A CA 1
ATOM 660 C C . GLY A 1 85 ? 9.367 1.833 -1.363 1 94.44 85 GLY A C 1
ATOM 661 O O . GLY A 1 85 ? 9.273 0.847 -2.096 1 94.44 85 GLY A O 1
ATOM 662 N N . THR A 1 86 ? 9.836 2.928 -1.709 1 91.31 86 THR A N 1
ATOM 663 C CA . THR A 1 86 ? 10.273 3.141 -3.084 1 91.31 86 THR A CA 1
ATOM 664 C C . THR A 1 86 ? 11.406 2.184 -3.445 1 91.31 86 THR A C 1
ATOM 666 O O . THR A 1 86 ? 11.398 1.581 -4.523 1 91.31 86 THR A O 1
ATOM 669 N N . VAL A 1 87 ? 12.297 2.01 -2.605 1 92.31 87 VAL A N 1
ATOM 670 C CA . VAL A 1 87 ? 13.43 1.125 -2.846 1 92.31 87 VAL A CA 1
ATOM 671 C C . VAL A 1 87 ? 12.945 -0.317 -2.977 1 92.31 87 VAL A C 1
ATOM 673 O O . VAL A 1 87 ? 13.336 -1.029 -3.902 1 92.31 87 VAL A O 1
ATOM 676 N N . PHE A 1 88 ? 12.109 -0.731 -2.121 1 94.31 88 PHE A N 1
ATOM 677 C CA . PHE A 1 88 ? 11.57 -2.086 -2.162 1 94.31 88 PHE A CA 1
ATOM 678 C C . PHE A 1 88 ? 10.781 -2.314 -3.449 1 94.31 88 PHE A C 1
ATOM 680 O O . PHE A 1 88 ? 10.961 -3.336 -4.117 1 94.31 88 PHE A O 1
ATOM 687 N N . GLN A 1 89 ? 9.961 -1.366 -3.758 1 93.81 89 GLN A N 1
ATOM 688 C CA . GLN A 1 89 ? 9.141 -1.532 -4.949 1 93.81 89 GLN A CA 1
ATOM 689 C C . GLN A 1 89 ? 10 -1.554 -6.211 1 93.81 89 GLN A C 1
ATOM 691 O O . GLN A 1 89 ? 9.734 -2.324 -7.137 1 93.81 89 GLN A O 1
ATOM 696 N N . LEU A 1 90 ? 10.984 -0.77 -6.234 1 90.88 90 LEU A N 1
ATOM 697 C CA . LEU A 1 90 ? 11.898 -0.783 -7.375 1 90.88 90 LEU A CA 1
ATOM 698 C C . LEU A 1 90 ? 12.594 -2.135 -7.5 1 90.88 90 LEU A C 1
ATOM 700 O O . LEU A 1 90 ? 12.703 -2.682 -8.602 1 90.88 90 LEU A O 1
ATOM 704 N N . ALA A 1 91 ? 12.992 -2.643 -6.449 1 93.62 91 ALA A N 1
ATOM 705 C CA . ALA A 1 91 ? 13.641 -3.953 -6.445 1 93.62 91 ALA A CA 1
ATOM 706 C C . ALA A 1 91 ? 12.688 -5.039 -6.934 1 93.62 91 ALA A C 1
ATOM 708 O O . ALA A 1 91 ? 13.07 -5.891 -7.738 1 93.62 91 ALA A O 1
ATOM 709 N N . TYR A 1 92 ? 11.492 -4.98 -6.488 1 93.88 92 TYR A N 1
ATOM 710 C CA . TYR A 1 92 ? 10.5 -5.965 -6.898 1 93.88 92 TYR A CA 1
ATOM 711 C C . TYR A 1 92 ? 10.219 -5.867 -8.391 1 93.88 92 TYR A C 1
ATOM 713 O O . TYR A 1 92 ? 10.133 -6.887 -9.086 1 93.88 92 TYR A O 1
ATOM 721 N N . ILE A 1 93 ? 10.109 -4.742 -8.844 1 90.62 93 ILE A N 1
ATOM 722 C CA . ILE A 1 93 ? 9.812 -4.531 -10.258 1 90.62 93 ILE A CA 1
ATOM 723 C C . ILE A 1 93 ? 10.977 -5.027 -11.109 1 90.62 93 ILE A C 1
ATOM 725 O O . ILE A 1 93 ? 10.766 -5.68 -12.133 1 90.62 93 ILE A O 1
ATOM 729 N N . ILE A 1 94 ? 12.156 -4.691 -10.703 1 90 94 ILE A N 1
ATOM 730 C CA . ILE A 1 94 ? 13.344 -5.137 -11.43 1 90 94 ILE A CA 1
ATOM 731 C C . ILE A 1 94 ? 13.383 -6.66 -11.469 1 90 94 ILE A C 1
ATOM 733 O O . ILE A 1 94 ? 13.57 -7.254 -12.539 1 90 94 ILE A O 1
ATOM 737 N N . LEU A 1 95 ? 13.156 -7.289 -10.352 1 91.88 95 LEU A N 1
ATOM 738 C CA . LEU A 1 95 ? 13.156 -8.742 -10.297 1 91.88 95 LEU A CA 1
ATOM 739 C C . LEU A 1 95 ? 12.031 -9.32 -11.156 1 91.88 95 LEU A C 1
ATOM 741 O O . LEU A 1 95 ? 12.211 -10.336 -11.82 1 91.88 95 LEU A O 1
ATOM 745 N N . PHE A 1 96 ? 10.961 -8.68 -11.125 1 91.31 96 PHE A N 1
ATOM 746 C CA . PHE A 1 96 ? 9.828 -9.133 -11.922 1 91.31 96 PHE A CA 1
ATOM 747 C C . PHE A 1 96 ? 10.172 -9.102 -13.406 1 91.31 96 PHE A C 1
ATOM 749 O O . PHE A 1 96 ? 9.867 -10.047 -14.141 1 91.31 96 PHE A O 1
ATOM 756 N N . ILE A 1 97 ? 10.773 -8.07 -13.844 1 87.5 97 ILE A N 1
ATOM 757 C CA . ILE A 1 97 ? 11.117 -7.895 -15.25 1 87.5 97 ILE A CA 1
ATOM 758 C C . ILE A 1 97 ? 12.156 -8.938 -15.664 1 87.5 97 ILE A C 1
ATOM 760 O O . ILE A 1 97 ? 12.086 -9.492 -16.766 1 87.5 97 ILE A O 1
ATOM 764 N N . ILE A 1 98 ? 13.102 -9.211 -14.812 1 89.38 98 ILE A N 1
ATOM 765 C CA . ILE A 1 98 ? 14.172 -10.156 -15.086 1 89.38 98 ILE A CA 1
ATOM 766 C C . ILE A 1 98 ? 13.578 -11.539 -15.352 1 89.38 98 ILE A C 1
ATOM 768 O O . ILE A 1 98 ? 14.039 -12.258 -16.25 1 89.38 98 ILE A O 1
ATOM 772 N N . TYR A 1 99 ? 12.5 -11.875 -14.648 1 90.69 99 TYR A N 1
ATOM 773 C CA . TYR A 1 99 ? 11.992 -13.242 -14.727 1 90.69 99 TYR A CA 1
ATOM 774 C C . TYR A 1 99 ? 10.68 -13.297 -15.5 1 90.69 99 TYR A C 1
ATOM 776 O O . TYR A 1 99 ? 10.062 -14.352 -15.609 1 90.69 99 TYR A O 1
ATOM 784 N N . ALA A 1 100 ? 10.219 -12.125 -15.883 1 84.5 100 ALA A N 1
ATOM 785 C CA . ALA A 1 100 ? 8.969 -12.078 -16.641 1 84.5 100 ALA A CA 1
ATOM 786 C C . ALA A 1 100 ? 9.148 -12.648 -18.047 1 84.5 100 ALA A C 1
ATOM 788 O O . ALA A 1 100 ? 10.242 -12.594 -18.609 1 84.5 100 ALA A O 1
ATOM 789 N N . GLU A 1 101 ? 8.023 -13.258 -18.422 1 76.88 101 GLU A N 1
ATOM 790 C CA . GLU A 1 101 ? 8.016 -13.734 -19.812 1 76.88 101 GLU A CA 1
ATOM 791 C C . GLU A 1 101 ? 7.969 -12.57 -20.797 1 76.88 101 GLU A C 1
ATOM 793 O O . GLU A 1 101 ? 7.676 -11.438 -20.406 1 76.88 101 GLU A O 1
ATOM 798 N N . ARG A 1 102 ? 8.266 -12.758 -22.062 1 66.25 102 ARG A N 1
ATOM 799 C CA . ARG A 1 102 ? 8.492 -11.781 -23.125 1 66.25 102 ARG A CA 1
ATOM 800 C C . ARG A 1 102 ? 7.34 -10.797 -23.219 1 66.25 102 ARG A C 1
ATOM 802 O O . ARG A 1 102 ? 7.555 -9.586 -23.359 1 66.25 102 ARG A O 1
ATOM 809 N N . LYS A 1 103 ? 6.07 -11.094 -23.062 1 60.81 103 LYS A N 1
ATOM 810 C CA . LYS A 1 103 ? 4.945 -10.188 -23.281 1 60.81 103 LYS A CA 1
ATOM 811 C C . LYS A 1 103 ? 4.828 -9.188 -22.141 1 60.81 103 LYS A C 1
ATOM 813 O O . LYS A 1 103 ? 4.539 -8.008 -22.359 1 60.81 103 LYS A O 1
ATOM 818 N N . ILE A 1 104 ? 5.141 -9.57 -20.984 1 62.94 104 ILE A N 1
ATOM 819 C CA . ILE A 1 104 ? 4.988 -8.734 -19.797 1 62.94 104 ILE A CA 1
ATOM 820 C C . ILE A 1 104 ? 6.156 -7.758 -19.703 1 62.94 104 ILE A C 1
ATOM 822 O O . ILE A 1 104 ? 5.996 -6.637 -19.219 1 62.94 104 ILE A O 1
ATOM 826 N N . LYS A 1 105 ? 7.199 -8.086 -20.312 1 61.38 105 LYS A N 1
ATOM 827 C CA . LYS A 1 105 ? 8.422 -7.293 -20.25 1 61.38 105 LYS A CA 1
ATOM 828 C C . LYS A 1 105 ? 8.25 -5.957 -20.969 1 61.38 105 LYS A C 1
ATOM 830 O O . LYS A 1 105 ? 8.922 -4.977 -20.625 1 61.38 105 LYS A O 1
ATOM 835 N N . VAL A 1 106 ? 7.301 -5.922 -21.781 1 58.69 106 VAL A N 1
ATOM 836 C CA . VAL A 1 106 ? 7.172 -4.691 -22.562 1 58.69 106 VAL A CA 1
ATOM 837 C C . VAL A 1 106 ? 6.324 -3.682 -21.797 1 58.69 106 VAL A C 1
ATOM 839 O O . VAL A 1 106 ? 6.574 -2.475 -21.859 1 58.69 106 VAL A O 1
ATOM 842 N N . PHE A 1 107 ? 5.422 -4.145 -21.016 1 61.72 107 PHE A N 1
ATOM 843 C CA . PHE A 1 107 ? 4.445 -3.238 -20.422 1 61.72 107 PHE A CA 1
ATOM 844 C C . PHE A 1 107 ? 4.988 -2.625 -19.141 1 61.72 107 PHE A C 1
ATOM 846 O O . PHE A 1 107 ? 4.777 -1.44 -18.875 1 61.72 107 PHE A O 1
ATOM 853 N N . ILE A 1 108 ? 5.758 -3.344 -18.484 1 64.25 108 ILE A N 1
ATOM 854 C CA . ILE A 1 108 ? 6.215 -2.869 -17.172 1 64.25 108 ILE A CA 1
ATOM 855 C C . ILE A 1 108 ? 7.258 -1.771 -17.375 1 64.25 108 ILE A C 1
ATOM 857 O O . ILE A 1 108 ? 7.168 -0.708 -16.75 1 64.25 108 ILE A O 1
ATOM 861 N N . PRO A 1 109 ? 8.164 -1.98 -18.234 1 59.44 109 PRO A N 1
ATOM 862 C CA . PRO A 1 109 ? 9.133 -0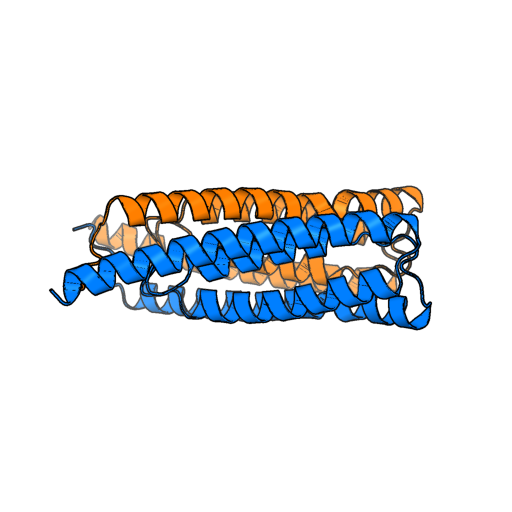.904 -18.438 1 59.44 109 PRO A CA 1
ATOM 863 C C . PRO A 1 109 ? 8.5 0.376 -18.969 1 59.44 109 PRO A C 1
ATOM 865 O O . PRO A 1 109 ? 8.914 1.478 -18.609 1 59.44 109 PRO A O 1
ATOM 868 N N . PHE A 1 110 ? 7.594 0.096 -19.812 1 58.81 110 PHE A N 1
ATOM 869 C CA . PHE A 1 110 ? 6.914 1.261 -20.359 1 58.81 110 PHE A CA 1
ATOM 870 C C . PHE A 1 110 ? 6.207 2.049 -19.266 1 58.81 110 PHE A C 1
ATOM 872 O O . PHE A 1 110 ? 6.277 3.279 -19.234 1 58.81 110 PHE A O 1
ATOM 879 N N . TYR A 1 111 ? 5.66 1.4 -18.391 1 61.41 111 TYR A N 1
ATOM 880 C CA . TYR A 1 111 ? 4.98 2.062 -17.297 1 61.41 111 TYR A CA 1
ATOM 881 C C . TYR A 1 111 ? 5.98 2.736 -16.359 1 61.41 111 TYR A C 1
ATOM 883 O O . TYR A 1 111 ? 5.77 3.877 -15.938 1 61.41 111 TYR A O 1
ATOM 891 N N . LEU A 1 112 ? 7.039 2.088 -16.188 1 60.47 112 LEU A N 1
ATOM 892 C CA . LEU A 1 112 ? 8.07 2.619 -15.305 1 60.47 112 LEU A CA 1
ATOM 893 C C . LEU A 1 112 ? 8.695 3.881 -15.891 1 60.47 112 LEU A C 1
ATOM 895 O O . LEU A 1 112 ? 8.977 4.836 -15.164 1 60.47 112 LEU A O 1
ATOM 899 N N . GLN A 1 113 ? 8.93 3.807 -17.125 1 57.31 113 GLN A N 1
ATOM 900 C CA . GLN A 1 113 ? 9.508 4.965 -17.797 1 57.31 113 GLN A CA 1
ATOM 901 C C . GLN A 1 113 ? 8.594 6.184 -17.688 1 57.31 113 GLN A C 1
ATOM 903 O O . GLN A 1 113 ? 9.062 7.293 -17.438 1 57.31 113 GLN A O 1
ATOM 908 N N . ASN A 1 114 ? 7.402 5.891 -17.938 1 57.62 114 ASN A N 1
ATOM 909 C CA . ASN A 1 114 ? 6.457 7 -17.875 1 57.62 114 ASN A CA 1
ATOM 910 C C . ASN A 1 114 ? 6.336 7.539 -16.453 1 57.62 114 ASN A C 1
ATOM 912 O O . ASN A 1 114 ? 6.273 8.75 -16.25 1 57.62 114 ASN A O 1
ATOM 916 N N . LEU A 1 115 ? 6.414 6.645 -15.594 1 59.06 115 LEU A N 1
ATOM 917 C CA . LEU A 1 115 ? 6.355 7.031 -14.188 1 59.06 115 LEU A CA 1
ATOM 918 C C . LEU A 1 115 ? 7.578 7.859 -13.805 1 59.06 115 LEU A C 1
ATOM 920 O O . LEU A 1 115 ? 7.457 8.867 -13.102 1 59.06 115 LEU A O 1
ATOM 924 N N . SER A 1 116 ? 8.703 7.367 -14.203 1 55.34 116 SER A N 1
ATOM 925 C CA . SER A 1 116 ? 9.953 8.07 -13.922 1 55.34 116 SER A CA 1
ATOM 926 C C . SER A 1 116 ? 9.945 9.469 -14.531 1 55.34 116 SER A C 1
ATOM 928 O O . SER A 1 116 ? 10.383 10.43 -13.891 1 55.34 116 SER A O 1
ATOM 930 N N . THR A 1 117 ? 9.492 9.508 -15.664 1 54.78 117 THR A N 1
ATOM 931 C CA . THR A 1 117 ? 9.43 10.812 -16.328 1 54.78 117 THR A CA 1
ATOM 932 C C . THR A 1 117 ? 8.484 11.75 -15.586 1 54.78 117 THR A C 1
ATOM 934 O O . THR A 1 117 ? 8.797 12.922 -15.375 1 54.78 117 THR A O 1
ATOM 937 N N . PHE A 1 118 ? 7.453 11.227 -15.289 1 55.91 118 PHE A N 1
ATOM 938 C CA . PHE A 1 118 ? 6.477 12.047 -14.578 1 55.91 118 PHE A CA 1
ATOM 939 C C . PHE A 1 118 ? 7.02 12.484 -13.227 1 55.91 118 PHE A C 1
ATOM 941 O O . PHE A 1 118 ? 6.863 13.648 -12.828 1 55.91 118 PHE A O 1
ATOM 948 N N . TYR A 1 119 ? 7.656 11.57 -12.672 1 58.03 119 TYR A N 1
ATOM 949 C CA . TYR A 1 119 ? 8.266 11.883 -11.383 1 58.03 119 TYR A CA 1
ATOM 950 C C . TYR A 1 119 ? 9.383 12.906 -11.539 1 58.03 119 TYR A C 1
ATOM 952 O O . TYR A 1 119 ? 9.492 13.836 -10.734 1 58.03 119 TYR A O 1
ATOM 960 N N . GLY A 1 120 ? 10.141 12.648 -12.484 1 55.72 120 GLY A N 1
ATOM 961 C CA . GLY A 1 120 ? 11.172 13.625 -12.781 1 55.72 120 GLY A CA 1
ATOM 962 C C . GLY A 1 120 ? 10.625 15.016 -13.023 1 55.72 120 GLY A C 1
ATOM 963 O O . GLY A 1 120 ? 11.141 15.992 -12.484 1 55.72 120 GLY A O 1
ATOM 964 N N . PHE A 1 121 ? 9.672 15.016 -13.797 1 54.44 121 PHE A N 1
ATOM 965 C CA . PHE A 1 121 ? 9.055 16.297 -14.094 1 54.44 121 PHE A CA 1
ATOM 966 C C . PHE A 1 121 ? 8.5 16.938 -12.828 1 54.44 121 PHE A C 1
ATOM 968 O O . PHE A 1 121 ? 8.648 18.141 -12.609 1 54.44 121 PHE A O 1
ATOM 975 N N . TYR A 1 122 ? 8.016 16.188 -12.094 1 54 122 TYR A N 1
ATOM 976 C CA . TYR A 1 122 ? 7.426 16.656 -10.844 1 54 122 TYR A CA 1
ATOM 977 C C . TYR A 1 122 ? 8.5 17.188 -9.906 1 54 122 TYR A C 1
ATOM 979 O O . TYR A 1 122 ? 8.344 18.266 -9.32 1 54 122 TYR A O 1
ATOM 987 N N . VAL A 1 123 ? 9.539 16.484 -9.711 1 56.94 123 VAL A N 1
ATOM 988 C CA . VAL A 1 123 ? 10.648 16.906 -8.859 1 56.94 123 VAL A CA 1
ATOM 989 C C . VAL A 1 123 ? 11.258 18.188 -9.422 1 56.94 123 VAL A C 1
ATOM 991 O O . VAL A 1 123 ? 11.617 19.094 -8.656 1 56.94 123 VAL A O 1
ATOM 994 N N . LEU A 1 124 ? 11.352 18.156 -10.664 1 53.56 124 LEU A N 1
ATOM 995 C CA . LEU A 1 124 ? 11.922 19.344 -11.297 1 53.56 124 LEU A CA 1
ATOM 996 C C . LEU A 1 124 ? 11.055 20.562 -11.039 1 53.56 124 LEU A C 1
ATOM 998 O O . LEU A 1 124 ? 11.57 21.641 -10.742 1 53.56 124 LEU A O 1
ATOM 1002 N N . ILE A 1 125 ? 9.859 20.391 -11.148 1 53.25 125 ILE A N 1
ATOM 1003 C CA . ILE A 1 125 ? 8.938 21.5 -10.906 1 53.25 125 ILE A CA 1
ATOM 1004 C C . ILE A 1 125 ? 9.016 21.922 -9.445 1 53.25 125 ILE A C 1
ATOM 1006 O O . ILE A 1 125 ? 9.016 23.109 -9.133 1 53.25 125 ILE A O 1
ATOM 1010 N N . HIS A 1 126 ? 9.273 20.984 -8.648 1 56.5 126 HIS A N 1
ATOM 1011 C CA . HIS A 1 126 ? 9.391 21.219 -7.211 1 56.5 126 HIS A CA 1
ATOM 1012 C C . HIS A 1 126 ? 10.656 22 -6.883 1 56.5 126 HIS A C 1
ATOM 1014 O O . HIS A 1 126 ? 10.609 22.953 -6.109 1 56.5 126 HIS A O 1
ATOM 1020 N N . LEU A 1 127 ? 11.664 21.453 -7.484 1 54.47 127 LEU A N 1
ATOM 1021 C CA . LEU A 1 127 ? 12.945 22.125 -7.277 1 54.47 127 LEU A CA 1
ATOM 1022 C C . LEU A 1 127 ? 12.922 23.547 -7.852 1 54.47 127 LEU A C 1
ATOM 1024 O O . LEU A 1 127 ? 13.469 24.469 -7.25 1 54.47 127 LEU A O 1
ATOM 1028 N N . HIS A 1 128 ? 12.391 23.641 -8.969 1 56.47 128 HIS A N 1
ATOM 1029 C CA . HIS A 1 128 ? 12.305 24.969 -9.578 1 56.47 128 HIS A CA 1
ATOM 1030 C C . HIS A 1 128 ? 11.445 25.906 -8.742 1 56.47 128 HIS A C 1
ATOM 1032 O O . HIS A 1 128 ? 11.797 27.078 -8.555 1 56.47 128 HIS A O 1
ATOM 1038 N N . LEU A 1 129 ? 10.531 25.344 -8.219 1 53.41 129 LEU A N 1
ATOM 1039 C CA . LEU A 1 129 ? 9.641 26.141 -7.387 1 53.41 129 LEU A CA 1
ATOM 1040 C C . LEU A 1 129 ? 10.32 26.531 -6.078 1 53.41 129 LEU A C 1
ATOM 1042 O O . LEU A 1 129 ? 10.164 27.656 -5.598 1 53.41 129 LEU A O 1
ATOM 1046 N N . LEU A 1 130 ? 11.016 25.609 -5.547 1 56.09 130 LEU A N 1
ATOM 1047 C CA . LEU A 1 130 ? 11.789 25.891 -4.344 1 56.09 130 LEU A CA 1
ATOM 1048 C C . LEU A 1 130 ? 12.852 26.953 -4.625 1 56.09 130 LEU A C 1
ATOM 1050 O O . LEU A 1 130 ? 13.094 27.828 -3.793 1 56.09 130 LEU A O 1
ATOM 1054 N N . SER A 1 131 ? 13.469 26.734 -5.672 1 55.28 131 SER A N 1
ATOM 1055 C CA . SER A 1 131 ? 14.469 27.719 -6.066 1 55.28 131 SER A CA 1
ATOM 1056 C C . SER A 1 131 ? 13.852 29.109 -6.219 1 55.28 131 SER A C 1
ATOM 1058 O O . SER A 1 131 ? 14.453 30.109 -5.82 1 55.28 131 SER A O 1
ATOM 1060 N N . LEU A 1 132 ? 12.703 29.062 -6.699 1 53.75 132 LEU A N 1
ATOM 1061 C CA . LEU A 1 132 ? 12.016 30.344 -6.871 1 53.75 132 LEU A CA 1
ATOM 1062 C C . LEU A 1 132 ? 11.648 30.938 -5.523 1 53.75 132 LEU A C 1
ATOM 1064 O O . LEU A 1 132 ? 11.773 32.156 -5.324 1 53.75 132 LEU A O 1
ATOM 1068 N N . VAL A 1 133 ? 11.258 30.094 -4.648 1 53.66 133 VAL A N 1
ATOM 1069 C CA . VAL A 1 133 ? 10.891 30.562 -3.316 1 53.66 133 VAL A CA 1
ATOM 1070 C C . VAL A 1 133 ? 12.141 30.953 -2.533 1 53.66 133 VAL A C 1
ATOM 1072 O O . VAL A 1 133 ? 12.156 31.969 -1.847 1 53.66 133 VAL A O 1
ATOM 1075 N N . ALA A 1 134 ? 13.141 30.078 -2.482 1 55.59 134 ALA A N 1
ATOM 1076 C CA . ALA A 1 134 ? 14.414 30.422 -1.854 1 55.59 134 ALA A CA 1
ATOM 1077 C C . ALA A 1 134 ? 14.992 31.703 -2.445 1 55.59 134 ALA A C 1
ATOM 1079 O O . ALA A 1 134 ? 15.555 32.531 -1.724 1 55.59 134 ALA A O 1
ATOM 1080 N N . GLY A 1 135 ? 14.883 31.766 -3.658 1 52.19 135 GLY A N 1
ATOM 1081 C CA . GLY A 1 135 ? 15.344 33 -4.266 1 52.19 135 GLY A CA 1
ATOM 1082 C C . GLY A 1 135 ? 14.578 34.219 -3.775 1 52.19 135 GLY A C 1
ATOM 1083 O O . GLY A 1 135 ? 15.164 35.281 -3.572 1 52.19 135 GLY A O 1
ATOM 1084 N N . ARG A 1 136 ? 13.352 34.062 -3.508 1 50.78 136 ARG A N 1
ATOM 1085 C CA . ARG A 1 136 ? 12.57 35.188 -3.033 1 50.78 136 ARG A CA 1
ATOM 1086 C C . ARG A 1 136 ? 12.852 35.469 -1.559 1 50.78 136 ARG A C 1
ATOM 1088 O O . ARG A 1 136 ? 12.781 36.625 -1.113 1 50.78 136 ARG A O 1
ATOM 1095 N N . LEU A 1 137 ? 13.211 34.469 -0.773 1 47.16 137 LEU A N 1
ATOM 1096 C CA . LEU A 1 137 ? 13.523 34.719 0.628 1 47.16 137 LEU A CA 1
ATOM 1097 C C . LEU A 1 137 ? 14.898 35.344 0.768 1 47.16 137 LEU A C 1
ATOM 1099 O O . LEU A 1 137 ? 15.18 36.031 1.763 1 47.16 137 LEU A O 1
ATOM 1103 N N . VAL A 1 138 ? 15.734 35 -0.038 1 48.19 138 VAL A N 1
ATOM 1104 C CA . VAL A 1 138 ? 17.062 35.594 0.077 1 48.19 138 VAL A CA 1
ATOM 1105 C C . VAL A 1 138 ? 17.078 37 -0.512 1 48.19 138 VAL A C 1
ATOM 1107 O O . VAL A 1 138 ? 17.953 37.781 -0.209 1 48.19 138 VAL A O 1
ATOM 1110 N N . CYS A 1 139 ? 16.172 37.344 -1.324 1 37.25 139 CYS A N 1
ATOM 1111 C CA . CYS A 1 139 ? 16.297 38.75 -1.676 1 37.25 139 CYS A CA 1
ATOM 1112 C C . CYS A 1 139 ? 15.477 39.625 -0.735 1 37.25 139 CYS A C 1
ATOM 1114 O O . CYS A 1 139 ? 14.422 39.188 -0.26 1 37.25 139 CYS A O 1
ATOM 1116 N N . MET B 1 1 ? 5.719 31.234 14.555 1 26.11 1 MET B N 1
ATOM 1117 C CA . MET B 1 1 ? 4.672 31.375 13.555 1 26.11 1 MET B CA 1
ATOM 1118 C C . MET B 1 1 ? 5.172 30.953 12.18 1 26.11 1 MET B C 1
ATOM 1120 O O . MET B 1 1 ? 5.91 31.688 11.523 1 26.11 1 MET B O 1
ATOM 1124 N N . SER B 1 2 ? 5.918 29.812 12.062 1 34.56 2 SER B N 1
ATOM 1125 C CA . SER B 1 2 ? 6.613 29.375 10.859 1 34.56 2 SER B CA 1
ATOM 1126 C C . SER B 1 2 ? 5.781 29.641 9.609 1 34.56 2 SER B C 1
ATOM 1128 O O . SER B 1 2 ? 4.609 29.266 9.547 1 34.56 2 SER B O 1
ATOM 1130 N N . ASP B 1 3 ? 5.902 30.781 9.078 1 33.69 3 ASP B N 1
ATOM 1131 C CA . ASP B 1 3 ? 5.332 31.344 7.863 1 33.69 3 ASP B CA 1
ATOM 1132 C C . ASP B 1 3 ? 5.172 30.281 6.781 1 33.69 3 ASP B C 1
ATOM 1134 O O . ASP B 1 3 ? 6.148 29.891 6.141 1 33.69 3 ASP B O 1
ATOM 1138 N N . SER B 1 4 ? 4.613 29.125 7.066 1 41.66 4 SER B N 1
ATOM 1139 C CA . SER B 1 4 ? 4.109 28.297 5.977 1 41.66 4 SER B CA 1
ATOM 1140 C C . SER B 1 4 ? 3.615 29.156 4.812 1 41.66 4 SER B C 1
ATOM 1142 O O . SER B 1 4 ? 2.633 29.891 4.949 1 41.66 4 SER B O 1
ATOM 1144 N N . VAL B 1 5 ? 4.469 29.984 4.355 1 44.09 5 VAL B N 1
ATOM 1145 C CA . VAL B 1 5 ? 4.234 30.812 3.176 1 44.09 5 VAL B CA 1
ATOM 1146 C C . VAL B 1 5 ? 3.176 30.172 2.291 1 44.09 5 VAL B C 1
ATOM 1148 O O . VAL B 1 5 ? 3.379 29.062 1.777 1 44.09 5 VAL B O 1
ATOM 1151 N N . HIS B 1 6 ? 1.896 30.25 2.695 1 51.06 6 HIS B N 1
ATOM 1152 C CA . HIS B 1 6 ? 0.691 30 1.912 1 51.06 6 HIS B CA 1
ATOM 1153 C C . HIS B 1 6 ? 0.853 30.5 0.481 1 51.06 6 HIS B C 1
ATOM 1155 O O . HIS B 1 6 ? 0.438 31.609 0.158 1 51.06 6 HIS B O 1
ATOM 1161 N N . ASN B 1 7 ? 2.023 30.266 -0.099 1 57.53 7 ASN B N 1
ATOM 1162 C CA . ASN B 1 7 ? 2.094 30.5 -1.538 1 57.53 7 ASN B CA 1
ATOM 1163 C C . ASN B 1 7 ? 1.057 29.656 -2.291 1 57.53 7 ASN B C 1
ATOM 1165 O O . ASN B 1 7 ? 0.952 28.453 -2.082 1 57.53 7 ASN B O 1
ATOM 1169 N N . PRO B 1 8 ? 0.059 30.406 -2.812 1 64.56 8 PRO B N 1
ATOM 1170 C CA . PRO B 1 8 ? -0.995 29.75 -3.586 1 64.56 8 PRO B CA 1
ATOM 1171 C C . PRO B 1 8 ? -0.466 28.594 -4.441 1 64.56 8 PRO B C 1
ATOM 1173 O O . PRO B 1 8 ? -1.168 27.609 -4.648 1 64.56 8 PRO B O 1
ATOM 1176 N N . VAL B 1 9 ? 0.732 28.75 -4.961 1 63.19 9 VAL B N 1
ATOM 1177 C CA . VAL B 1 9 ? 1.324 27.719 -5.789 1 63.19 9 VAL B CA 1
ATOM 1178 C C . VAL B 1 9 ? 1.554 26.453 -4.953 1 63.19 9 VAL B C 1
ATOM 1180 O O . VAL B 1 9 ? 1.29 25.344 -5.414 1 63.19 9 VAL B O 1
ATOM 1183 N N . TRP B 1 10 ? 1.937 26.688 -3.732 1 66.31 10 TRP B N 1
ATOM 1184 C CA . TRP B 1 10 ? 2.221 25.547 -2.859 1 66.31 10 TRP B CA 1
ATOM 1185 C C . TRP B 1 10 ? 0.942 24.797 -2.506 1 66.31 10 TRP B C 1
ATOM 1187 O O . TRP B 1 10 ? 0.921 23.562 -2.498 1 66.31 10 TRP B O 1
ATOM 1197 N N . THR B 1 11 ? -0.008 25.562 -2.311 1 72.62 11 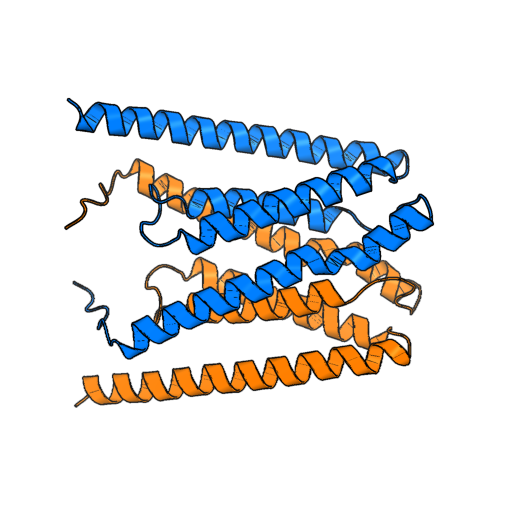THR B N 1
ATOM 1198 C CA . THR B 1 11 ? -1.28 24.938 -1.957 1 72.62 11 THR B CA 1
ATOM 1199 C C . THR B 1 11 ? -1.849 24.156 -3.141 1 72.62 11 THR B C 1
ATOM 1201 O O . THR B 1 11 ? -2.393 23.062 -2.969 1 72.62 11 THR B O 1
ATOM 1204 N N . SER B 1 12 ? -1.713 24.719 -4.27 1 72.56 12 SER B N 1
ATOM 1205 C CA . SER B 1 12 ? -2.178 24.031 -5.469 1 72.56 12 SER B CA 1
ATOM 1206 C C . SER B 1 12 ? -1.383 22.75 -5.719 1 72.56 12 SER B C 1
ATOM 1208 O O . SER B 1 12 ? -1.946 21.734 -6.125 1 72.56 12 SER B O 1
ATOM 1210 N N . CYS B 1 13 ? -0.15 22.859 -5.496 1 69.69 13 CYS B N 1
ATOM 1211 C CA . CYS B 1 13 ? 0.707 21.688 -5.672 1 69.69 13 CYS B CA 1
ATOM 1212 C C . CYS B 1 13 ? 0.369 20.609 -4.652 1 69.69 13 CYS B C 1
ATOM 1214 O O . CYS B 1 13 ? 0.357 19.422 -4.98 1 69.69 13 CYS B O 1
ATOM 1216 N N . LYS B 1 14 ? 0.099 20.969 -3.537 1 73.94 14 LYS B N 1
ATOM 1217 C CA . LYS B 1 14 ? -0.28 20.031 -2.492 1 73.94 14 LYS B CA 1
ATOM 1218 C C . LYS B 1 14 ? -1.597 19.328 -2.83 1 73.94 14 LYS B C 1
ATOM 1220 O O . LYS B 1 14 ? -1.735 18.125 -2.637 1 73.94 14 LYS B O 1
ATOM 1225 N N . ASP B 1 15 ? -2.467 20.078 -3.309 1 76.44 15 ASP B N 1
ATOM 1226 C CA . ASP B 1 15 ? -3.756 19.516 -3.697 1 76.44 15 ASP B CA 1
ATOM 1227 C C . ASP B 1 15 ? -3.596 18.531 -4.859 1 76.44 15 ASP B C 1
ATOM 1229 O O . ASP B 1 15 ? -4.219 17.469 -4.875 1 76.44 15 ASP B O 1
ATOM 1233 N N . ALA B 1 16 ? -2.797 18.906 -5.707 1 76.69 16 ALA B N 1
ATOM 1234 C CA . ALA B 1 16 ? -2.555 18.047 -6.863 1 76.69 16 ALA B CA 1
ATOM 1235 C C . ALA B 1 16 ? -1.877 16.75 -6.449 1 76.69 16 ALA B C 1
ATOM 1237 O O . ALA B 1 16 ? -2.238 15.672 -6.934 1 76.69 16 ALA B O 1
ATOM 1238 N N . ALA B 1 17 ? -0.969 16.844 -5.605 1 76.12 17 ALA B N 1
ATOM 1239 C CA . ALA B 1 17 ? -0.27 15.664 -5.109 1 76.12 17 ALA B CA 1
ATOM 1240 C C . ALA B 1 17 ? -1.217 14.75 -4.336 1 76.12 17 ALA B C 1
ATOM 1242 O O . ALA B 1 17 ? -1.146 13.523 -4.457 1 76.12 17 ALA B O 1
ATOM 1243 N N . GLY B 1 18 ? -2.066 15.336 -3.619 1 79.88 18 GLY B N 1
ATOM 1244 C CA . GLY B 1 18 ? -3.068 14.562 -2.898 1 79.88 18 GLY B CA 1
ATOM 1245 C C . GLY B 1 18 ? -4.004 13.797 -3.812 1 79.88 18 GLY B C 1
ATOM 1246 O O . GLY B 1 18 ? -4.285 12.617 -3.572 1 79.88 18 GLY B O 1
ATOM 1247 N N . ILE B 1 19 ? -4.371 14.453 -4.836 1 82.81 19 ILE B N 1
ATOM 1248 C CA . ILE B 1 19 ? -5.273 13.828 -5.805 1 82.81 19 ILE B CA 1
ATOM 1249 C C . ILE B 1 19 ? -4.551 12.703 -6.531 1 82.81 19 ILE B C 1
ATOM 1251 O O . ILE B 1 19 ? -5.094 11.602 -6.68 1 82.81 19 ILE B O 1
ATOM 1255 N N . ALA B 1 20 ? -3.404 12.977 -6.961 1 82.19 20 ALA B N 1
ATOM 1256 C CA . ALA B 1 20 ? -2.617 11.953 -7.641 1 82.19 20 ALA B CA 1
ATOM 1257 C C . ALA B 1 20 ? -2.369 10.75 -6.73 1 82.19 20 ALA B C 1
ATOM 1259 O O . ALA B 1 20 ? -2.496 9.602 -7.156 1 82.19 20 ALA B O 1
ATOM 1260 N N . GLY B 1 21 ? -2.018 11.055 -5.512 1 84 21 GLY B N 1
ATOM 1261 C CA . GLY B 1 21 ? -1.827 9.984 -4.543 1 84 21 GLY B CA 1
ATOM 1262 C C . GLY B 1 21 ? -3.047 9.102 -4.387 1 84 21 GLY B C 1
ATOM 1263 O O . GLY B 1 21 ? -2.926 7.875 -4.297 1 84 21 GLY B O 1
ATOM 1264 N N . ASN B 1 22 ? -4.18 9.68 -4.422 1 87.94 22 ASN B N 1
ATOM 1265 C CA . ASN B 1 22 ? -5.422 8.922 -4.273 1 87.94 22 ASN B CA 1
ATOM 1266 C C . ASN B 1 22 ? -5.715 8.078 -5.512 1 87.94 22 ASN B C 1
ATOM 1268 O O . ASN B 1 22 ? -6.199 6.949 -5.398 1 87.94 22 ASN B O 1
ATOM 1272 N N . ILE B 1 23 ? -5.43 8.562 -6.629 1 87.25 23 ILE B N 1
ATOM 1273 C CA . ILE B 1 23 ? -5.629 7.832 -7.875 1 87.25 23 ILE B CA 1
ATOM 1274 C C . ILE B 1 23 ? -4.746 6.59 -7.891 1 87.25 23 ILE B C 1
ATOM 1276 O O . ILE B 1 23 ? -5.215 5.488 -8.188 1 87.25 23 ILE B O 1
ATOM 1280 N N . PHE B 1 24 ? -3.543 6.711 -7.539 1 88.25 24 PHE B N 1
ATOM 1281 C CA . PHE B 1 24 ? -2.621 5.582 -7.543 1 88.25 24 PHE B CA 1
ATOM 1282 C C . PHE B 1 24 ? -2.957 4.605 -6.422 1 88.25 24 PHE B C 1
ATOM 1284 O O . PHE B 1 24 ? -2.775 3.393 -6.574 1 88.25 24 PHE B O 1
ATOM 1291 N N . ALA B 1 25 ? -3.441 5.156 -5.352 1 91.56 25 ALA B N 1
ATOM 1292 C CA . ALA B 1 25 ? -3.893 4.273 -4.277 1 91.56 25 ALA B CA 1
ATOM 1293 C C . ALA B 1 25 ? -5.051 3.395 -4.738 1 91.56 25 ALA B C 1
ATOM 1295 O O . ALA B 1 25 ? -5.078 2.195 -4.453 1 91.56 25 ALA B O 1
ATOM 1296 N N . PHE B 1 26 ? -5.898 3.992 -5.5 1 92.31 26 PHE B N 1
ATOM 1297 C CA . PHE B 1 26 ? -7.02 3.219 -6.023 1 92.31 26 PHE B CA 1
ATOM 1298 C C . PHE B 1 26 ? -6.531 2.156 -7 1 92.31 26 PHE B C 1
ATOM 1300 O O . PHE B 1 26 ? -7.016 1.021 -6.984 1 92.31 26 PHE B O 1
ATOM 1307 N N . GLY B 1 27 ? -5.656 2.521 -7.82 1 91.56 27 GLY B N 1
ATOM 1308 C CA . GLY B 1 27 ? -5.035 1.545 -8.703 1 91.56 27 GLY B CA 1
ATOM 1309 C C . GLY B 1 27 ? -4.355 0.414 -7.953 1 91.56 27 GLY B C 1
ATOM 1310 O O . GLY B 1 27 ? -4.445 -0.748 -8.359 1 91.56 27 GLY B O 1
ATOM 1311 N N . LEU B 1 28 ? -3.732 0.773 -6.91 1 92.69 28 LEU B N 1
ATOM 1312 C CA . LEU B 1 28 ? -3.053 -0.209 -6.07 1 92.69 28 LEU B CA 1
ATOM 1313 C C . LEU B 1 28 ? -4.051 -1.197 -5.473 1 92.69 28 LEU B C 1
ATOM 1315 O O . LEU B 1 28 ? -3.785 -2.4 -5.422 1 92.69 28 LEU B O 1
ATOM 1319 N N . PHE B 1 29 ? -5.23 -0.7 -5.102 1 94.94 29 PHE B N 1
ATOM 1320 C CA . PHE B 1 29 ? -6.242 -1.55 -4.484 1 94.94 29 PHE B CA 1
ATOM 1321 C C . PHE B 1 29 ? -6.867 -2.482 -5.516 1 94.94 29 PHE B C 1
ATOM 1323 O O . PHE B 1 29 ? -7.285 -3.592 -5.184 1 94.94 29 PHE B O 1
ATOM 1330 N N . VAL B 1 30 ? -6.852 -2.08 -6.75 1 94.62 30 VAL B N 1
ATOM 1331 C CA . VAL B 1 30 ? -7.488 -2.863 -7.805 1 94.62 30 VAL B CA 1
ATOM 1332 C C . VAL B 1 30 ? -6.453 -3.766 -8.477 1 94.62 30 VAL B C 1
ATOM 1334 O O . VAL B 1 30 ? -6.805 -4.758 -9.117 1 94.62 30 VAL B O 1
ATOM 1337 N N . SER B 1 31 ? -5.25 -3.588 -8.352 1 92.75 31 SER B N 1
ATOM 1338 C CA . SER B 1 31 ? -4.168 -4.23 -9.086 1 92.75 31 SER B CA 1
ATOM 1339 C C . SER B 1 31 ? -4.086 -5.719 -8.766 1 92.75 31 SER B C 1
ATOM 1341 O O . SER B 1 31 ? -3.621 -6.512 -9.586 1 92.75 31 SER B O 1
ATOM 1343 N N . PRO B 1 32 ? -4.539 -6.203 -7.617 1 93.94 32 PRO B N 1
ATOM 1344 C CA . PRO B 1 32 ? -4.457 -7.637 -7.328 1 93.94 32 PRO B CA 1
ATOM 1345 C C . PRO B 1 32 ? -5.602 -8.43 -7.957 1 93.94 32 PRO B C 1
ATOM 1347 O O . PRO B 1 32 ? -5.617 -9.664 -7.891 1 93.94 32 PRO B O 1
ATOM 1350 N N . ILE B 1 33 ? -6.477 -7.781 -8.633 1 93.5 33 ILE B N 1
ATOM 1351 C CA . ILE B 1 33 ? -7.672 -8.43 -9.156 1 93.5 33 ILE B CA 1
ATOM 1352 C C . ILE B 1 33 ? -7.273 -9.523 -10.141 1 93.5 33 ILE B C 1
ATOM 1354 O O . ILE B 1 33 ? -7.82 -10.633 -10.109 1 93.5 33 ILE B O 1
ATOM 1358 N N . PRO B 1 34 ? -6.281 -9.344 -11.047 1 89.75 34 PRO B N 1
ATOM 1359 C CA . PRO B 1 34 ? -5.883 -10.43 -11.938 1 89.75 34 PRO B CA 1
ATOM 1360 C C . PRO B 1 34 ? -5.379 -11.664 -11.18 1 89.75 34 PRO B C 1
ATOM 1362 O O . PRO B 1 34 ? -5.641 -12.797 -11.594 1 89.75 34 PRO B O 1
ATOM 1365 N N . THR B 1 35 ? -4.699 -11.422 -10.148 1 89.44 35 THR B N 1
ATOM 1366 C CA . THR B 1 35 ? -4.234 -12.531 -9.312 1 89.44 35 THR B CA 1
ATOM 1367 C C . THR B 1 35 ? -5.41 -13.266 -8.688 1 89.44 35 THR B C 1
ATOM 1369 O O . THR B 1 35 ? -5.453 -14.5 -8.688 1 89.44 35 THR B O 1
ATOM 1372 N N . TYR B 1 36 ? -6.348 -12.617 -8.258 1 93.31 36 TYR B N 1
ATOM 1373 C CA . TYR B 1 36 ? -7.469 -13.25 -7.57 1 93.31 36 TYR B CA 1
ATOM 1374 C C . TYR B 1 36 ? -8.414 -13.906 -8.562 1 93.31 36 TYR B C 1
ATOM 1376 O O . TYR B 1 36 ? -9.117 -14.867 -8.227 1 93.31 36 TYR B O 1
ATOM 1384 N N . ARG B 1 37 ? -8.477 -13.359 -9.75 1 92.5 37 ARG B N 1
ATOM 1385 C CA . ARG B 1 37 ? -9.211 -14.07 -10.797 1 92.5 37 ARG B CA 1
ATOM 1386 C C . ARG B 1 37 ? -8.633 -15.461 -11.023 1 92.5 37 ARG B C 1
ATOM 1388 O O . ARG B 1 37 ? -9.375 -16.422 -11.227 1 92.5 37 ARG B O 1
ATOM 1395 N N . ARG B 1 38 ? -7.41 -15.555 -10.938 1 89.19 38 ARG B N 1
ATOM 1396 C CA . ARG B 1 38 ? -6.738 -16.844 -11.102 1 89.19 38 ARG B CA 1
ATOM 1397 C C . ARG B 1 38 ? -7.016 -17.766 -9.914 1 89.19 38 ARG B C 1
ATOM 1399 O O . ARG B 1 38 ? -7.258 -18.953 -10.086 1 89.19 38 ARG B O 1
ATOM 1406 N N . ILE B 1 39 ? -6.973 -17.234 -8.789 1 90.5 39 ILE B N 1
ATOM 1407 C CA . ILE B 1 39 ? -7.234 -18 -7.574 1 90.5 39 ILE B CA 1
ATOM 1408 C C . ILE B 1 39 ? -8.641 -18.594 -7.633 1 90.5 39 ILE B C 1
ATOM 1410 O O . ILE B 1 39 ? -8.844 -19.766 -7.305 1 90.5 39 ILE B O 1
ATOM 1414 N N . ILE B 1 40 ? -9.547 -17.75 -8.102 1 92.81 40 ILE B N 1
ATOM 1415 C CA . ILE B 1 40 ? -10.938 -18.188 -8.172 1 92.81 40 ILE B CA 1
ATOM 1416 C C . ILE B 1 40 ? -11.086 -19.25 -9.266 1 92.81 40 ILE B C 1
ATOM 1418 O O . ILE B 1 40 ? -11.766 -20.266 -9.07 1 92.81 40 ILE B O 1
ATOM 1422 N N . ARG B 1 41 ? -10.344 -19.047 -10.297 1 91.88 41 ARG B N 1
ATOM 1423 C CA . ARG B 1 41 ? -10.43 -19.969 -11.43 1 91.88 41 ARG B CA 1
ATOM 1424 C C . ARG B 1 41 ? -9.836 -21.328 -11.078 1 91.88 41 ARG B C 1
ATOM 1426 O O . ARG B 1 41 ? -10.406 -22.359 -11.43 1 91.88 41 ARG B O 1
ATOM 1433 N N . ASN B 1 42 ? -8.75 -21.328 -10.375 1 90.62 42 ASN B N 1
ATOM 1434 C CA . ASN B 1 42 ? -8.055 -22.578 -10.039 1 90.62 42 ASN B CA 1
ATOM 1435 C C . ASN B 1 42 ? -8.539 -23.156 -8.719 1 90.62 42 ASN B C 1
ATOM 1437 O O . ASN B 1 42 ? -8.141 -24.25 -8.328 1 90.62 42 ASN B O 1
ATOM 1441 N N . ARG B 1 43 ? -9.336 -22.391 -8.008 1 91.5 43 ARG B N 1
ATOM 1442 C CA . ARG B 1 43 ? -9.883 -22.781 -6.715 1 91.5 43 ARG B CA 1
ATOM 1443 C C . ARG B 1 43 ? -8.773 -23.188 -5.746 1 91.5 43 ARG B C 1
ATOM 1445 O O . ARG B 1 43 ? -8.867 -24.203 -5.07 1 91.5 43 ARG B O 1
ATOM 1452 N N . SER B 1 44 ? -7.688 -22.438 -5.852 1 88.94 44 SER B N 1
ATOM 1453 C CA . SER B 1 44 ? -6.523 -22.656 -5 1 88.94 44 SER B CA 1
ATOM 1454 C C . SER B 1 44 ? -5.621 -21.422 -4.973 1 88.94 44 SER B C 1
ATOM 1456 O O . SER B 1 44 ? -5.602 -20.641 -5.926 1 88.94 44 SER B O 1
ATOM 1458 N N . THR B 1 45 ? -4.91 -21.25 -3.861 1 85.88 45 THR B N 1
ATOM 1459 C CA . THR B 1 45 ? -3.99 -20.125 -3.777 1 85.88 45 THR B CA 1
ATOM 1460 C C . THR B 1 45 ? -2.613 -20.516 -4.309 1 85.88 45 THR B C 1
ATOM 1462 O O . THR B 1 45 ? -1.749 -19.656 -4.492 1 85.88 45 THR B O 1
ATOM 1465 N N . GLU B 1 46 ? -2.592 -21.75 -4.68 1 78.44 46 GLU B N 1
ATOM 1466 C CA . GLU B 1 46 ? -1.322 -22.219 -5.23 1 78.44 46 GLU B CA 1
ATOM 1467 C C . GLU B 1 46 ? -0.148 -21.75 -4.371 1 78.44 46 GLU B C 1
ATOM 1469 O O . GLU B 1 46 ? -0.081 -22.062 -3.182 1 78.44 46 GLU B O 1
ATOM 1474 N N . GLN B 1 47 ? 0.767 -20.984 -4.91 1 76.31 47 GLN B N 1
ATOM 1475 C CA . GLN B 1 47 ? 1.949 -20.578 -4.164 1 76.31 47 GLN B CA 1
ATOM 1476 C C . GLN B 1 47 ? 1.916 -19.078 -3.871 1 76.31 47 GLN B C 1
ATOM 1478 O O . GLN B 1 47 ? 2.959 -18.469 -3.641 1 76.31 47 GLN B O 1
ATOM 1483 N N . PHE B 1 48 ? 0.641 -18.625 -3.857 1 80.81 48 PHE B N 1
ATOM 1484 C CA . PHE B 1 48 ? 0.531 -17.203 -3.557 1 80.81 48 PHE B CA 1
ATOM 1485 C C . PHE B 1 48 ? 0.595 -16.969 -2.053 1 80.81 48 PHE B C 1
ATOM 1487 O O . PHE B 1 48 ? 0.136 -17.797 -1.266 1 80.81 48 PHE B O 1
ATOM 1494 N N . SER B 1 49 ? 1.278 -15.797 -1.711 1 84.38 49 SER B N 1
ATOM 1495 C CA . SER B 1 49 ? 1.308 -15.391 -0.308 1 84.38 49 SER B CA 1
ATOM 1496 C C . SER B 1 49 ? 0.205 -14.391 0.002 1 84.38 49 SER B C 1
ATOM 1498 O O . SER B 1 49 ? -0.02 -13.445 -0.764 1 84.38 49 SER B O 1
ATOM 1500 N N . GLY B 1 50 ? -0.486 -14.625 1.116 1 88.31 50 GLY B N 1
ATOM 1501 C CA . GLY B 1 50 ? -1.521 -13.703 1.55 1 88.31 50 GLY B CA 1
ATOM 1502 C C . GLY B 1 50 ? -1.008 -12.641 2.502 1 88.31 50 GLY B C 1
ATOM 1503 O O . GLY B 1 50 ? -1.755 -11.742 2.9 1 88.31 50 GLY B O 1
ATOM 1504 N N . LEU B 1 51 ? 0.234 -12.586 2.812 1 86.81 51 LEU B N 1
ATOM 1505 C CA . LEU B 1 51 ? 0.838 -11.719 3.818 1 86.81 51 LEU B CA 1
ATOM 1506 C C . LEU B 1 51 ? 0.711 -10.25 3.42 1 86.81 51 LEU B C 1
ATOM 1508 O O . LEU B 1 51 ? 0.389 -9.406 4.254 1 86.81 51 LEU B O 1
ATOM 1512 N N . PRO B 1 52 ? 0.912 -9.938 2.16 1 90.81 52 PRO B N 1
ATOM 1513 C CA . PRO B 1 52 ? 0.83 -8.523 1.771 1 90.81 52 PRO B CA 1
ATOM 1514 C C . PRO B 1 52 ? -0.544 -7.918 2.043 1 90.81 52 PRO B C 1
ATOM 1516 O O . PRO B 1 52 ? -0.641 -6.75 2.426 1 90.81 52 PRO B O 1
ATOM 1519 N N . TYR B 1 53 ? -1.529 -8.727 1.949 1 92.12 53 TYR B N 1
ATOM 1520 C CA . TYR B 1 53 ? -2.887 -8.219 2.109 1 92.12 53 TYR B CA 1
ATOM 1521 C C . TYR B 1 53 ? -3.211 -7.98 3.58 1 92.12 53 TYR B C 1
ATOM 1523 O O . TYR B 1 53 ? -3.963 -7.062 3.916 1 92.12 53 TYR B O 1
ATOM 1531 N N . ILE B 1 54 ? -2.619 -8.719 4.387 1 88.38 54 ILE B N 1
ATOM 1532 C CA . ILE B 1 54 ? -2.797 -8.555 5.824 1 88.38 54 ILE B CA 1
ATOM 1533 C C . ILE B 1 54 ? -2.109 -7.273 6.289 1 88.38 54 ILE B C 1
ATOM 1535 O O . ILE B 1 54 ? -2.715 -6.457 6.988 1 88.38 54 ILE B O 1
ATOM 1539 N N . TYR B 1 55 ? -0.945 -7.121 5.918 1 89.12 55 TYR B N 1
ATOM 1540 C CA . TYR B 1 55 ? -0.2 -5.926 6.297 1 89.12 55 TYR B CA 1
ATOM 1541 C C . TYR B 1 55 ? -0.834 -4.676 5.695 1 89.12 55 TYR B C 1
ATOM 1543 O O . TYR B 1 55 ? -0.836 -3.613 6.32 1 89.12 55 TYR B O 1
ATOM 1551 N N . ALA B 1 56 ? -1.325 -4.805 4.484 1 92.75 56 ALA B N 1
ATOM 1552 C CA . ALA B 1 56 ? -2.006 -3.682 3.844 1 92.75 56 ALA B CA 1
ATOM 1553 C C . ALA B 1 56 ? -3.264 -3.291 4.613 1 92.75 56 ALA B C 1
ATOM 1555 O O . ALA B 1 56 ? -3.561 -2.104 4.77 1 92.75 56 ALA B O 1
ATOM 1556 N N . LEU B 1 57 ? -3.982 -4.262 5.043 1 90.81 57 LEU B N 1
ATOM 1557 C CA . LEU B 1 57 ? -5.184 -3.99 5.824 1 90.81 57 LEU B CA 1
ATOM 1558 C C . LEU B 1 57 ? -4.844 -3.227 7.098 1 90.81 57 LEU B C 1
ATOM 1560 O O . LEU B 1 57 ? -5.492 -2.229 7.422 1 90.81 57 LEU B O 1
ATOM 1564 N N . MET B 1 58 ? -3.824 -3.625 7.723 1 87 58 MET B N 1
ATOM 1565 C CA . MET B 1 58 ? -3.4 -2.967 8.953 1 87 58 MET B CA 1
ATOM 1566 C C . MET B 1 58 ? -2.949 -1.535 8.68 1 87 58 MET B C 1
ATOM 1568 O O . MET B 1 58 ? -3.275 -0.62 9.438 1 87 58 MET B O 1
ATOM 1572 N N . ASN B 1 59 ? -2.258 -1.451 7.652 1 89 59 ASN B N 1
ATOM 1573 C CA . ASN B 1 59 ? -1.788 -0.122 7.273 1 89 59 ASN B CA 1
ATOM 1574 C C . ASN B 1 59 ? -2.951 0.818 6.973 1 89 59 ASN B C 1
ATOM 1576 O O . ASN B 1 59 ? -2.959 1.967 7.418 1 89 59 ASN B O 1
ATOM 1580 N N . CYS B 1 60 ? -3.902 0.34 6.242 1 90.69 60 CYS B N 1
ATOM 1581 C CA . CYS B 1 60 ? -5.066 1.154 5.91 1 90.69 60 CYS B CA 1
ATOM 1582 C C . CYS B 1 60 ? -5.84 1.541 7.164 1 90.69 60 CYS B C 1
ATOM 1584 O O . CYS B 1 60 ? -6.297 2.678 7.289 1 90.69 60 CYS B O 1
ATOM 1586 N N . LEU B 1 61 ? -5.988 0.652 8.023 1 86.88 61 LEU B N 1
ATOM 1587 C CA . LEU B 1 61 ? -6.734 0.905 9.25 1 86.88 61 LEU B CA 1
ATOM 1588 C C . LEU B 1 61 ? -6.043 1.964 10.102 1 86.88 61 LEU B C 1
ATOM 1590 O O . LEU B 1 61 ? -6.695 2.875 10.617 1 86.88 61 LEU B O 1
ATOM 1594 N N . ILE B 1 62 ? -4.793 1.857 10.195 1 83 62 ILE B N 1
ATOM 1595 C CA . ILE B 1 62 ? -4.035 2.801 11.008 1 83 62 ILE B CA 1
ATOM 1596 C C . ILE B 1 62 ? -4.07 4.184 10.367 1 83 62 ILE B C 1
ATOM 1598 O O . ILE B 1 62 ? -4.277 5.188 11.055 1 83 62 ILE B O 1
ATOM 1602 N N . CYS B 1 63 ? -3.904 4.25 9.086 1 84.06 63 CYS B N 1
ATOM 1603 C CA . CYS B 1 63 ? -3.928 5.531 8.391 1 84.06 63 CYS B CA 1
ATOM 1604 C C . CYS B 1 63 ? -5.316 6.152 8.438 1 84.06 63 CYS B C 1
ATOM 1606 O O . CYS B 1 63 ? -5.453 7.375 8.508 1 84.06 63 CYS B O 1
ATOM 1608 N N . MET B 1 64 ? -6.23 5.301 8.297 1 83.44 64 MET B N 1
ATOM 1609 C CA . MET B 1 64 ? -7.598 5.797 8.422 1 83.44 64 MET B CA 1
ATOM 1610 C C . MET B 1 64 ? -7.828 6.438 9.781 1 83.44 64 MET B C 1
ATOM 1612 O O . MET B 1 64 ? -8.453 7.492 9.883 1 83.44 64 MET B O 1
ATOM 1616 N N . TRP B 1 65 ? -7.324 5.855 10.719 1 76.38 65 TRP B N 1
ATOM 1617 C CA . TRP B 1 65 ? -7.449 6.367 12.078 1 76.38 65 TRP B CA 1
ATOM 1618 C C . TRP B 1 65 ? -6.648 7.656 12.25 1 76.38 65 TRP B C 1
ATOM 1620 O O . TRP B 1 65 ? -7.133 8.617 12.852 1 76.38 65 TRP B O 1
ATOM 1630 N N . TYR B 1 66 ? -5.477 7.598 11.727 1 74.12 66 TYR B N 1
ATOM 1631 C CA . TYR B 1 66 ? -4.582 8.75 11.789 1 74.12 66 TYR B CA 1
ATOM 1632 C C . TYR B 1 66 ? -5.188 9.945 11.078 1 74.12 66 TYR B C 1
ATOM 1634 O O . TYR B 1 66 ? -4.949 11.094 11.461 1 74.12 66 TYR B O 1
ATOM 1642 N N . GLY B 1 67 ? -5.863 9.734 10.047 1 72 67 GLY B N 1
ATOM 1643 C CA . GLY B 1 67 ? -6.418 10.805 9.234 1 72 67 GLY B CA 1
ATOM 1644 C C . GLY B 1 67 ? -7.719 11.359 9.789 1 72 67 GLY B C 1
ATOM 1645 O O . GLY B 1 67 ? -8.234 12.367 9.289 1 72 67 GLY B O 1
ATOM 1646 N N . MET B 1 68 ? -8.273 10.859 10.703 1 65.94 68 MET B N 1
ATOM 1647 C CA . MET B 1 68 ? -9.539 11.328 11.242 1 65.94 68 MET B CA 1
ATOM 1648 C C . MET B 1 68 ? -9.422 12.766 11.742 1 65.94 68 MET B C 1
ATOM 1650 O O . MET B 1 68 ? -8.375 13.156 12.266 1 65.94 68 MET B O 1
ATOM 1654 N N . PRO B 1 69 ? -10.438 13.609 11.32 1 57.12 69 PRO B N 1
ATOM 1655 C CA . PRO B 1 69 ? -10.43 15.039 11.625 1 57.12 69 PRO B CA 1
ATOM 1656 C C . PRO B 1 69 ? -10.078 15.328 13.086 1 57.12 69 PRO B C 1
ATOM 1658 O O . PRO B 1 69 ? -9.531 16.391 13.391 1 57.12 69 PRO B O 1
ATOM 1661 N N . LEU B 1 70 ? -10.516 14.469 13.828 1 52.47 70 LEU B N 1
ATOM 1662 C CA . LEU B 1 70 ? -10.203 14.734 15.234 1 52.47 70 LEU B CA 1
ATOM 1663 C C . LEU B 1 70 ? -8.695 14.695 15.469 1 52.47 70 LEU B C 1
ATOM 1665 O O . LEU B 1 70 ? -8.203 15.297 16.422 1 52.47 70 LEU B O 1
ATOM 1669 N N . ILE B 1 71 ? -8.102 14.07 14.562 1 53.5 71 ILE B N 1
ATOM 1670 C CA . ILE B 1 71 ? -6.664 13.891 14.75 1 53.5 71 ILE B CA 1
ATOM 1671 C C . ILE B 1 71 ? -5.902 14.844 13.836 1 53.5 71 ILE B C 1
ATOM 1673 O O . ILE B 1 71 ? -4.988 15.539 14.273 1 53.5 71 ILE B O 1
ATOM 1677 N N . SER B 1 72 ? -6.219 14.945 12.555 1 54.88 72 SER B N 1
ATOM 1678 C CA . SER B 1 72 ? -5.562 15.852 11.609 1 54.88 72 SER B CA 1
ATOM 1679 C C . SER B 1 72 ? -6.586 16.562 10.727 1 54.88 72 SER B C 1
ATOM 1681 O O . SER B 1 72 ? -7.465 15.922 10.148 1 54.88 72 SER B O 1
ATOM 1683 N N . ALA B 1 73 ? -6.934 17.844 10.867 1 52.78 73 ALA B N 1
ATOM 1684 C CA . ALA B 1 73 ? -7.969 18.672 10.25 1 52.78 73 ALA B CA 1
ATOM 1685 C C . ALA B 1 73 ? -8.023 18.453 8.742 1 52.78 73 ALA B C 1
ATOM 1687 O O . ALA B 1 73 ? -9.086 18.594 8.125 1 52.78 73 ALA B O 1
ATOM 1688 N N . ASP B 1 74 ? -6.98 18.156 8.008 1 52.59 74 ASP B N 1
ATOM 1689 C CA . ASP B 1 74 ? -6.988 18.234 6.551 1 52.59 74 ASP B CA 1
ATOM 1690 C C . ASP B 1 74 ? -6.738 16.875 5.918 1 52.59 74 ASP B C 1
ATOM 1692 O O . ASP B 1 74 ? -6.227 16.781 4.797 1 52.59 74 ASP B O 1
ATOM 1696 N N . ASN B 1 75 ? -7.332 15.844 6.562 1 68.62 75 ASN B N 1
ATOM 1697 C CA . ASN B 1 75 ? -6.852 14.609 5.953 1 68.62 75 ASN B CA 1
ATOM 1698 C C . ASN B 1 75 ? -8.008 13.727 5.496 1 68.62 75 ASN B C 1
ATOM 1700 O O . ASN B 1 75 ? -7.926 12.5 5.59 1 68.62 75 ASN B O 1
ATOM 1704 N N . LEU B 1 76 ? -9.164 14.492 4.977 1 73.44 76 LEU B N 1
ATOM 1705 C CA . LEU B 1 76 ? -10.312 13.727 4.508 1 73.44 76 LEU B CA 1
ATOM 1706 C C . LEU B 1 76 ? -9.914 12.789 3.375 1 73.44 76 LEU B C 1
ATOM 1708 O O . LEU B 1 76 ? -10.438 11.672 3.271 1 73.44 76 LEU B O 1
ATOM 1712 N N . LEU B 1 77 ? -9.07 13.297 2.609 1 76.44 77 LEU B N 1
ATOM 1713 C CA . LEU B 1 77 ? -8.617 12.477 1.488 1 76.44 77 LEU B CA 1
ATOM 1714 C C . LEU B 1 77 ? -7.945 11.203 1.984 1 76.44 77 LEU B C 1
ATOM 1716 O O . LEU B 1 77 ? -8.164 10.125 1.43 1 76.44 77 LEU B O 1
ATOM 1720 N N . VAL B 1 78 ? -7.289 11.344 3.066 1 82.12 78 VAL B N 1
ATOM 1721 C CA . VAL B 1 78 ? -6.555 10.211 3.629 1 82.12 78 VAL B CA 1
ATOM 1722 C C . VAL B 1 78 ? -7.535 9.211 4.23 1 82.12 78 VAL B C 1
ATOM 1724 O O . VAL B 1 78 ? -7.41 8 4.008 1 82.12 78 VAL B O 1
ATOM 1727 N N . VAL B 1 79 ? -8.516 9.703 4.895 1 84.25 79 VAL B N 1
ATOM 1728 C CA . VAL B 1 79 ? -9.492 8.836 5.539 1 84.25 79 VAL B CA 1
ATOM 1729 C C . VAL B 1 79 ? -10.312 8.102 4.477 1 84.25 79 VAL B C 1
ATOM 1731 O O . VAL B 1 79 ? -10.555 6.895 4.594 1 84.25 79 VAL B O 1
ATOM 1734 N N . THR B 1 80 ? -10.711 8.773 3.479 1 85.94 80 THR B N 1
ATOM 1735 C CA . THR B 1 80 ? -11.562 8.188 2.449 1 85.94 80 THR B CA 1
ATOM 1736 C C . THR B 1 80 ? -10.805 7.109 1.67 1 85.94 80 THR B C 1
ATOM 1738 O O . THR B 1 80 ? -11.32 6.012 1.463 1 85.94 80 THR B O 1
ATOM 1741 N N . VAL B 1 81 ? -9.641 7.418 1.287 1 89.19 81 VAL B N 1
ATOM 1742 C CA . VAL B 1 81 ? -8.859 6.488 0.479 1 89.19 81 VAL B CA 1
ATOM 1743 C C . VAL B 1 81 ? -8.562 5.227 1.288 1 89.19 81 VAL B C 1
ATOM 1745 O O . VAL B 1 81 ? -8.68 4.109 0.774 1 89.19 81 VAL B O 1
ATOM 1748 N N . ASN B 1 82 ? -8.219 5.391 2.553 1 90.25 82 ASN B N 1
ATOM 1749 C CA . ASN B 1 82 ? -7.887 4.246 3.393 1 90.25 82 ASN B CA 1
ATOM 1750 C C . ASN B 1 82 ? -9.133 3.455 3.781 1 90.25 82 ASN B C 1
ATOM 1752 O O . ASN B 1 82 ? -9.062 2.244 3.998 1 90.25 82 ASN B O 1
ATOM 1756 N N . SER B 1 83 ? -10.273 4.09 3.793 1 89.12 83 SER B N 1
ATOM 1757 C CA . SER B 1 83 ? -11.516 3.348 3.969 1 89.12 83 SER B CA 1
ATOM 1758 C C . SER B 1 83 ? -11.781 2.426 2.783 1 89.12 83 SER B C 1
ATOM 1760 O O . SER B 1 83 ? -12.148 1.262 2.965 1 89.12 83 SER B O 1
ATOM 1762 N N . PHE B 1 84 ? -11.602 2.924 1.618 1 91.5 84 PHE B N 1
ATOM 1763 C CA . PHE B 1 84 ? -11.711 2.094 0.425 1 91.5 84 PHE B CA 1
ATOM 1764 C C . PHE B 1 84 ? -10.68 0.971 0.449 1 91.5 84 PHE B C 1
ATOM 1766 O O . PHE B 1 84 ? -11 -0.179 0.142 1 91.5 84 PHE B O 1
ATOM 1773 N N . GLY B 1 85 ? -9.5 1.334 0.814 1 94.62 85 GLY B N 1
ATOM 1774 C CA . GLY B 1 85 ? -8.453 0.328 0.937 1 94.62 85 GLY B CA 1
ATOM 1775 C C . GLY B 1 85 ? -8.812 -0.789 1.897 1 94.62 85 GLY B C 1
ATOM 1776 O O . GLY B 1 85 ? -8.594 -1.965 1.602 1 94.62 85 GLY B O 1
ATOM 1777 N N . THR B 1 86 ? -9.367 -0.42 2.947 1 91.38 86 THR B N 1
ATOM 1778 C CA . THR B 1 86 ? -9.766 -1.394 3.961 1 91.38 86 THR B CA 1
ATOM 1779 C C . THR B 1 86 ? -10.781 -2.381 3.396 1 91.38 86 THR B C 1
ATOM 1781 O O . THR B 1 86 ? -10.664 -3.588 3.611 1 91.38 86 THR B O 1
ATOM 1784 N N . VAL B 1 87 ? -11.688 -1.912 2.688 1 92.38 87 VAL B N 1
ATOM 1785 C CA . VAL B 1 87 ? -12.727 -2.758 2.1 1 92.38 87 VAL B CA 1
ATOM 1786 C C . VAL B 1 87 ? -12.094 -3.715 1.09 1 92.38 87 VAL B C 1
ATOM 1788 O O . VAL B 1 87 ? -12.375 -4.918 1.104 1 92.38 87 VAL B O 1
ATOM 1791 N N . PHE B 1 88 ? -11.266 -3.246 0.268 1 94.38 88 PHE B N 1
ATOM 1792 C CA . PHE B 1 88 ? -10.602 -4.074 -0.729 1 94.38 88 PHE B CA 1
ATOM 1793 C C . PHE B 1 88 ? -9.742 -5.141 -0.06 1 94.38 88 PHE B C 1
ATOM 1795 O O . PHE B 1 88 ? -9.789 -6.312 -0.434 1 94.38 88 PHE B O 1
ATOM 1802 N N . GLN B 1 89 ? -8.992 -4.699 0.904 1 93.81 89 GLN B N 1
ATOM 1803 C CA . GLN B 1 89 ? -8.102 -5.648 1.566 1 93.81 89 GLN B CA 1
ATOM 1804 C C . GLN B 1 89 ? -8.898 -6.719 2.309 1 93.81 89 GLN B C 1
ATOM 1806 O O . GLN B 1 89 ? -8.523 -7.895 2.309 1 93.81 89 GLN B O 1
ATOM 1811 N N . LEU B 1 90 ? -9.953 -6.336 2.885 1 90.94 90 LEU B N 1
ATOM 1812 C CA . LEU B 1 90 ? -10.805 -7.312 3.555 1 90.94 90 LEU B CA 1
ATOM 1813 C C . LEU B 1 90 ? -11.367 -8.32 2.557 1 90.94 90 LEU B C 1
ATOM 1815 O O . LEU B 1 90 ? -11.375 -9.523 2.822 1 90.94 90 LEU B O 1
ATOM 1819 N N . ALA B 1 91 ? -11.773 -7.863 1.485 1 93.69 91 ALA B N 1
ATOM 1820 C CA . ALA B 1 91 ? -12.289 -8.742 0.439 1 93.69 91 ALA B CA 1
ATOM 1821 C C . ALA B 1 91 ? -11.219 -9.703 -0.049 1 93.69 91 ALA B C 1
ATOM 1823 O O . ALA B 1 91 ? -11.477 -10.898 -0.219 1 93.69 91 ALA B O 1
ATOM 1824 N N . TYR B 1 92 ? -10.047 -9.219 -0.232 1 93.88 92 TYR B N 1
ATOM 1825 C CA . TYR B 1 92 ? -8.945 -10.062 -0.689 1 93.88 92 TYR B CA 1
ATOM 1826 C C . TYR B 1 92 ? -8.617 -11.133 0.343 1 93.88 92 TYR B C 1
ATOM 1828 O O . TYR B 1 92 ?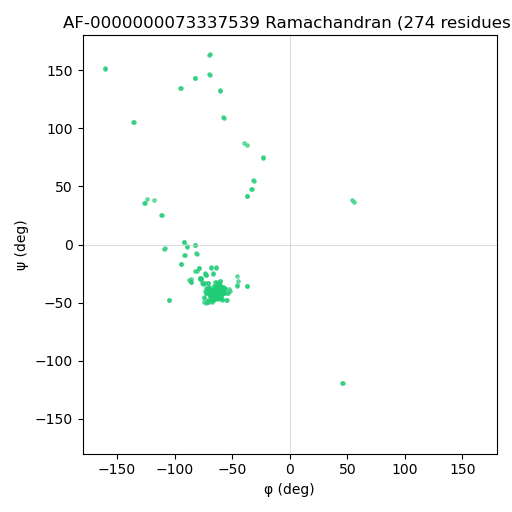 -8.406 -12.297 -0.006 1 93.88 92 TYR B O 1
ATOM 1836 N N . ILE B 1 93 ? -8.594 -10.758 1.499 1 90.56 93 ILE B N 1
ATOM 1837 C CA . ILE B 1 93 ? -8.25 -11.695 2.568 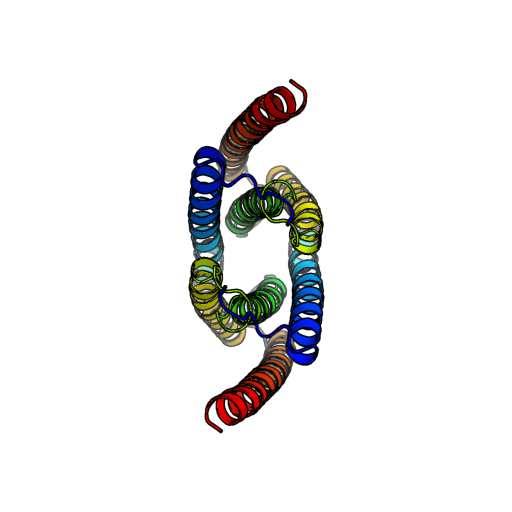1 90.56 93 ILE B CA 1
ATOM 1838 C C . ILE B 1 93 ? -9.32 -12.773 2.674 1 90.56 93 ILE B C 1
ATOM 1840 O O . ILE B 1 93 ? -9.008 -13.953 2.826 1 90.56 93 ILE B O 1
ATOM 1844 N N . ILE B 1 94 ? -10.539 -12.359 2.623 1 90.06 94 ILE B N 1
ATOM 1845 C CA . ILE B 1 94 ? -11.641 -13.305 2.684 1 90.06 94 ILE B CA 1
ATOM 1846 C C . ILE B 1 94 ? -11.531 -14.305 1.531 1 90.06 94 ILE B C 1
ATOM 1848 O O . ILE B 1 94 ? -11.625 -15.516 1.739 1 90.06 94 ILE B O 1
ATOM 1852 N N . LEU B 1 95 ? -11.312 -13.812 0.345 1 91.88 95 LEU B N 1
ATOM 1853 C CA . LEU B 1 95 ? -11.172 -14.688 -0.819 1 91.88 95 LEU B CA 1
ATOM 1854 C C . LEU B 1 95 ? -9.961 -15.602 -0.67 1 91.88 95 LEU B C 1
ATOM 1856 O O . LEU B 1 95 ? -10.008 -16.766 -1.046 1 91.88 95 LEU B O 1
ATOM 1860 N N . PHE B 1 96 ? -8.961 -15.078 -0.147 1 91.25 96 PHE B N 1
ATOM 1861 C CA . PHE B 1 96 ? -7.75 -15.867 0.062 1 91.25 96 PHE B CA 1
ATOM 1862 C C . PHE B 1 96 ? -8.023 -17.031 1.009 1 91.25 96 PHE B C 1
ATOM 1864 O O . PHE B 1 96 ? -7.605 -18.156 0.752 1 91.25 96 PHE B O 1
ATOM 1871 N N . ILE B 1 97 ? -8.711 -16.781 2.061 1 87.44 97 ILE B N 1
ATOM 1872 C CA . ILE B 1 97 ? -9 -17.797 3.068 1 87.44 97 ILE B CA 1
ATOM 1873 C C . ILE B 1 97 ? -9.922 -18.859 2.475 1 87.44 97 ILE B C 1
ATOM 1875 O O . ILE B 1 97 ? -9.75 -20.047 2.75 1 87.44 97 ILE B O 1
ATOM 1879 N N . ILE B 1 98 ? -10.859 -18.453 1.684 1 89.38 98 ILE B N 1
ATOM 1880 C CA . ILE B 1 98 ? -11.828 -19.359 1.074 1 89.38 98 ILE B CA 1
ATOM 1881 C C . ILE B 1 98 ? -11.102 -20.375 0.197 1 89.38 98 ILE B C 1
ATOM 1883 O O . ILE B 1 98 ? -11.445 -21.562 0.19 1 89.38 98 ILE B O 1
ATOM 1887 N N . TYR B 1 99 ? -10.016 -19.953 -0.452 1 90.69 99 TYR B N 1
ATOM 1888 C CA . TYR B 1 99 ? -9.383 -20.812 -1.435 1 90.69 99 TYR B CA 1
ATOM 1889 C C . TYR B 1 99 ? -8.039 -21.328 -0.929 1 90.69 99 TYR B C 1
ATOM 1891 O O . TYR B 1 99 ? -7.316 -22.016 -1.652 1 90.69 99 TYR B O 1
ATOM 1899 N N . ALA B 1 100 ? -7.672 -20.844 0.241 1 84.56 100 ALA B N 1
ATOM 1900 C CA . ALA B 1 100 ? -6.398 -21.266 0.812 1 84.56 100 ALA B CA 1
ATOM 1901 C C . ALA B 1 100 ? -6.457 -22.734 1.234 1 84.56 100 ALA B C 1
ATOM 1903 O O . ALA B 1 100 ? -7.523 -23.25 1.592 1 84.56 100 ALA B O 1
ATOM 1904 N N . GLU B 1 101 ? -5.266 -23.312 1.041 1 76.81 101 GLU B N 1
ATOM 1905 C CA . GLU B 1 101 ? -5.152 -24.688 1.537 1 76.81 101 GLU B CA 1
ATOM 1906 C C . GLU B 1 101 ? -5.145 -24.719 3.062 1 76.81 101 GLU B C 1
ATOM 1908 O O . GLU B 1 101 ? -4.965 -23.688 3.713 1 76.81 101 GLU B O 1
ATOM 1913 N N . ARG B 1 102 ? -5.379 -25.844 3.701 1 65.69 102 ARG B N 1
ATOM 1914 C CA . ARG B 1 102 ? -5.637 -26.078 5.117 1 65.69 102 ARG B CA 1
ATOM 1915 C C . ARG B 1 102 ? -4.566 -25.422 5.984 1 65.69 102 ARG B C 1
ATOM 1917 O O . ARG B 1 102 ? -4.879 -24.812 7.008 1 65.69 102 ARG B O 1
ATOM 1924 N N . LYS B 1 103 ? -3.281 -25.391 5.719 1 60.53 103 LYS B N 1
ATOM 1925 C CA . LYS B 1 103 ? -2.229 -24.875 6.598 1 60.53 103 LYS B CA 1
ATOM 1926 C C . LYS B 1 103 ? -2.24 -23.359 6.656 1 60.53 103 LYS B C 1
ATOM 1928 O O . LYS B 1 103 ? -2.033 -22.766 7.719 1 60.53 103 LYS B O 1
ATOM 1933 N N . ILE B 1 104 ? -2.586 -22.734 5.629 1 62.66 104 ILE B N 1
ATOM 1934 C CA . ILE B 1 104 ? -2.549 -21.281 5.531 1 62.66 104 ILE B CA 1
ATOM 1935 C C . ILE B 1 104 ? -3.799 -20.688 6.176 1 62.66 104 ILE B C 1
ATOM 1937 O O . ILE B 1 104 ? -3.756 -19.578 6.73 1 62.66 104 ILE B O 1
ATOM 1941 N N . LYS B 1 105 ? -4.785 -21.453 6.262 1 60.75 105 LYS B N 1
ATOM 1942 C CA . LYS B 1 105 ? -6.07 -21 6.781 1 60.75 105 LYS B CA 1
ATOM 1943 C C . LYS B 1 105 ? -5.984 -20.688 8.273 1 60.75 105 LYS B C 1
ATOM 1945 O O . LYS B 1 105 ? -6.746 -19.859 8.781 1 60.75 105 LYS B O 1
ATOM 1950 N N . VAL B 1 106 ? -5.02 -21.219 8.875 1 58.41 106 VAL B N 1
ATOM 1951 C CA . VAL B 1 106 ? -4.973 -21.031 10.328 1 58.41 106 VAL B CA 1
ATOM 1952 C C . VAL B 1 106 ? -4.27 -19.719 10.648 1 58.41 106 VAL B C 1
ATOM 1954 O O . VAL B 1 106 ? -4.621 -19.031 11.617 1 58.41 106 VAL B O 1
ATOM 1957 N N . PHE B 1 107 ? -3.377 -19.312 9.844 1 61.12 107 PHE B N 1
ATOM 1958 C CA . PHE B 1 107 ? -2.527 -18.188 10.203 1 61.12 107 PHE B CA 1
ATOM 1959 C C . PHE B 1 107 ? -3.197 -16.859 9.836 1 61.12 107 PHE B C 1
ATOM 1961 O O . PHE B 1 107 ? -3.107 -15.891 10.586 1 61.12 107 PHE B O 1
ATOM 1968 N N . ILE B 1 108 ? -3.93 -16.875 8.844 1 63.78 108 ILE B N 1
ATOM 1969 C CA . ILE B 1 108 ? -4.504 -15.625 8.367 1 63.78 108 ILE B CA 1
ATOM 1970 C C . ILE B 1 108 ? -5.633 -15.188 9.297 1 63.78 108 ILE B C 1
ATOM 1972 O O . ILE B 1 108 ? -5.684 -14.031 9.727 1 63.78 108 ILE B O 1
ATOM 1976 N N . PRO B 1 109 ? -6.461 -16.094 9.656 1 58.88 109 PRO B N 1
ATOM 1977 C CA . PRO B 1 109 ? -7.52 -15.672 10.578 1 58.88 109 PRO B CA 1
ATOM 1978 C C . PRO B 1 109 ? -6.977 -15.203 11.93 1 58.88 109 PRO B C 1
ATOM 1980 O O . PRO B 1 109 ? -7.52 -14.273 12.523 1 58.88 109 PRO B O 1
ATOM 1983 N N . PHE B 1 110 ? -6 -15.93 12.281 1 58.59 110 PHE B N 1
ATOM 1984 C CA . PHE B 1 110 ? -5.406 -15.547 13.562 1 58.59 110 PHE B CA 1
ATOM 1985 C C . PHE B 1 110 ? -4.836 -14.141 13.492 1 58.59 110 PHE B C 1
ATOM 1987 O O . PHE B 1 110 ? -5.023 -13.344 14.422 1 58.59 110 PHE B O 1
ATOM 1994 N N . TYR B 1 111 ? -4.301 -13.82 12.461 1 61.16 111 TYR B N 1
ATOM 1995 C CA . TYR B 1 111 ? -3.75 -12.484 12.289 1 61.16 111 TYR B CA 1
ATOM 1996 C C . TYR B 1 111 ? -4.859 -11.445 12.18 1 61.16 111 TYR B C 1
ATOM 1998 O O . TYR B 1 111 ? -4.785 -10.375 12.789 1 61.16 111 TYR B O 1
ATOM 2006 N N . LEU B 1 112 ? -5.852 -11.836 11.531 1 60.12 112 LEU B N 1
ATOM 2007 C CA . LEU B 1 112 ? -6.98 -10.93 11.336 1 60.12 112 LEU B CA 1
ATOM 2008 C C . LEU B 1 112 ? -7.684 -10.648 12.664 1 60.12 112 LEU B C 1
ATOM 2010 O O . LEU B 1 112 ? -8.102 -9.523 12.922 1 60.12 112 LEU B O 1
ATOM 2014 N N . GLN B 1 113 ? -7.848 -11.68 13.383 1 56.94 113 GLN B N 1
ATOM 2015 C CA . GLN B 1 113 ? -8.492 -11.523 14.688 1 56.94 113 GLN B CA 1
ATOM 2016 C C . GLN B 1 113 ? -7.703 -10.562 15.578 1 56.94 113 GLN B C 1
ATOM 2018 O O . GLN B 1 113 ? -8.289 -9.711 16.25 1 56.94 113 GLN B O 1
ATOM 2023 N N . ASN B 1 114 ? -6.48 -10.82 15.555 1 57.22 114 ASN B N 1
ATOM 2024 C CA . ASN B 1 114 ? -5.652 -9.969 16.406 1 57.22 114 ASN B CA 1
ATOM 2025 C C . ASN B 1 114 ? -5.668 -8.516 15.914 1 57.22 114 ASN B C 1
ATOM 2027 O O . ASN B 1 114 ? -5.727 -7.59 16.719 1 57.22 114 ASN B O 1
ATOM 2031 N N . LEU B 1 115 ? -5.711 -8.43 14.688 1 58.88 115 LEU B N 1
ATOM 2032 C CA . LEU B 1 115 ? -5.781 -7.102 14.094 1 58.88 115 LEU B CA 1
ATOM 2033 C C . LEU B 1 115 ? -7.098 -6.418 14.445 1 58.88 115 LEU B C 1
ATOM 2035 O O . LEU B 1 115 ? -7.117 -5.234 14.789 1 58.88 115 LEU B O 1
ATOM 2039 N N . SER B 1 116 ? -8.156 -7.16 14.273 1 55.06 116 SER B N 1
ATOM 2040 C CA . SER B 1 116 ? -9.477 -6.633 14.602 1 55.06 116 SER B CA 1
ATOM 2041 C C . SER B 1 116 ? -9.562 -6.223 16.062 1 55.06 116 SER B C 1
ATOM 2043 O O . SER B 1 116 ? -10.125 -5.176 16.391 1 55.06 116 SER B O 1
ATOM 2045 N N . THR B 1 117 ? -9.039 -7.027 16.844 1 54.38 117 THR B N 1
ATOM 2046 C CA . THR B 1 117 ? -9.062 -6.711 18.266 1 54.38 117 THR B CA 1
ATOM 2047 C C . THR B 1 117 ? -8.25 -5.449 18.547 1 54.38 117 THR B C 1
ATOM 2049 O O . THR B 1 117 ? -8.695 -4.586 19.312 1 54.38 117 THR B O 1
ATOM 2052 N N . PHE B 1 118 ? -7.199 -5.438 18 1 55.41 118 PHE B N 1
ATOM 2053 C CA . PHE B 1 118 ? -6.352 -4.273 18.234 1 55.41 118 PHE B CA 1
ATOM 2054 C C . PHE B 1 118 ? -7.012 -3.01 17.688 1 55.41 118 PHE B C 1
ATOM 2056 O O . PHE B 1 118 ? -6.984 -1.962 18.328 1 55.41 118 PHE B O 1
ATOM 2063 N N . TYR B 1 119 ? -7.578 -3.223 16.594 1 57.34 119 TYR B N 1
ATOM 2064 C CA . TYR B 1 119 ? -8.289 -2.1 15.992 1 57.34 119 TYR B CA 1
ATOM 2065 C C . TYR B 1 119 ? -9.484 -1.693 16.844 1 57.34 119 TYR B C 1
ATOM 2067 O O . TYR B 1 119 ? -9.734 -0.503 17.047 1 57.34 119 TYR B O 1
ATOM 2075 N N . GLY B 1 120 ? -10.148 -2.674 17.203 1 55.19 120 GLY B N 1
ATOM 2076 C CA . GLY B 1 120 ? -11.25 -2.402 18.125 1 55.19 120 GLY B CA 1
ATOM 2077 C C . GLY B 1 120 ? -10.82 -1.652 19.375 1 55.19 120 GLY B C 1
ATOM 2078 O O . GLY B 1 120 ? -11.461 -0.673 19.766 1 55.19 120 GLY B O 1
ATOM 2079 N N . PHE B 1 121 ? -9.828 -2.154 19.891 1 54.31 121 PHE B N 1
ATOM 2080 C CA . PHE B 1 121 ? -9.32 -1.504 21.094 1 54.31 121 PHE B CA 1
ATOM 2081 C C . PHE B 1 121 ? -8.906 -0.067 20.797 1 54.31 121 PHE B C 1
ATOM 2083 O O . PHE B 1 121 ? -9.188 0.839 21.594 1 54.31 121 PHE B O 1
ATOM 2090 N N . TYR B 1 122 ? -8.414 0.078 19.781 1 53.28 122 TYR B N 1
ATOM 2091 C CA . TYR B 1 122 ? -7.945 1.397 19.359 1 53.28 122 TYR B CA 1
ATOM 2092 C C . TYR B 1 122 ? -9.117 2.348 19.141 1 53.28 122 TYR B C 1
ATOM 2094 O O . TYR B 1 122 ? -9.094 3.488 19.609 1 53.28 122 TYR B O 1
ATOM 2102 N N . VAL B 1 123 ? -10.094 1.948 18.422 1 56.16 123 VAL B N 1
ATOM 2103 C CA . VAL B 1 123 ? -11.289 2.748 18.172 1 56.16 123 VAL B CA 1
ATOM 2104 C C . VAL B 1 123 ? -11.984 3.061 19.5 1 56.16 123 VAL B C 1
ATOM 2106 O O . VAL B 1 123 ? -12.477 4.172 19.703 1 56.16 123 VAL B O 1
ATOM 2109 N N . LEU B 1 124 ? -11.977 2.064 20.266 1 53.41 124 LEU B N 1
ATOM 2110 C CA . LEU B 1 124 ? -12.617 2.26 21.562 1 53.41 124 LEU B CA 1
ATOM 2111 C C . LEU B 1 124 ? -11.883 3.322 22.375 1 53.41 124 LEU B C 1
ATOM 2113 O O . LEU B 1 124 ? -12.516 4.18 23 1 53.41 124 LEU B O 1
ATOM 2117 N N . ILE B 1 125 ? -10.672 3.256 22.359 1 53 125 ILE B N 1
ATOM 2118 C CA . ILE B 1 125 ? -9.883 4.238 23.078 1 53 125 ILE B CA 1
ATOM 2119 C C . ILE B 1 125 ? -10.086 5.625 22.484 1 53 125 ILE B C 1
ATOM 2121 O O . ILE B 1 125 ? -10.219 6.613 23.203 1 53 125 ILE B O 1
ATOM 2125 N N . HIS B 1 126 ? -10.305 5.637 21.25 1 56.22 126 HIS B N 1
ATOM 2126 C CA . HIS B 1 126 ? -10.531 6.875 20.516 1 56.22 126 HIS B CA 1
ATOM 2127 C C . HIS B 1 126 ? -11.891 7.48 20.859 1 56.22 126 HIS B C 1
ATOM 2129 O O . HIS B 1 126 ? -11.984 8.688 21.109 1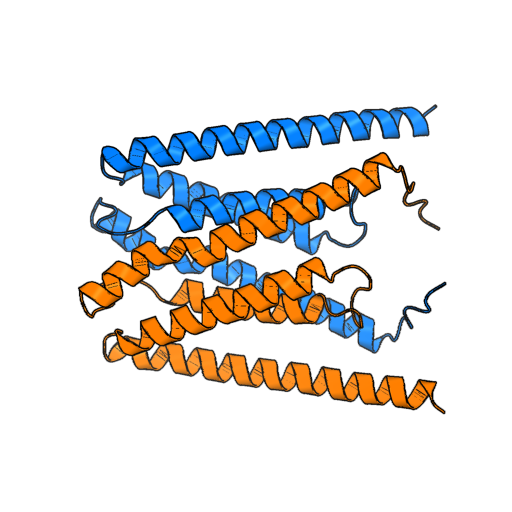 56.22 126 HIS B O 1
ATOM 2135 N N . LEU B 1 127 ? -12.797 6.559 20.797 1 53.84 127 LEU B N 1
ATOM 2136 C CA . LEU B 1 127 ? -14.141 6.996 21.141 1 53.84 127 LEU B CA 1
ATOM 2137 C C . LEU B 1 127 ? -14.211 7.445 22.594 1 53.84 127 LEU B C 1
ATOM 2139 O O . LEU B 1 127 ? -14.883 8.43 22.922 1 53.84 127 LEU B O 1
ATOM 2143 N N . HIS B 1 128 ? -13.617 6.703 23.391 1 55.88 128 HIS B N 1
ATOM 2144 C CA . HIS B 1 128 ? -13.609 7.074 24.797 1 55.88 128 HIS B CA 1
ATOM 2145 C C . HIS B 1 128 ? -12.891 8.406 25.016 1 55.88 128 HIS B C 1
ATOM 2147 O O . HIS B 1 128 ? -13.359 9.242 25.797 1 55.88 128 HIS B O 1
ATOM 2153 N N . LEU B 1 129 ? -11.961 8.547 24.281 1 53.03 129 LEU B N 1
ATOM 2154 C CA . LEU B 1 129 ? -11.211 9.789 24.422 1 53.03 129 LEU B CA 1
ATOM 2155 C C . LEU B 1 129 ? -12 10.969 23.859 1 53.03 129 LEU B C 1
ATOM 2157 O O . LEU B 1 129 ? -11.984 12.062 24.422 1 53.03 129 LEU B O 1
ATOM 2161 N N . LEU B 1 130 ? -12.633 10.727 22.781 1 55.31 130 LEU B N 1
ATOM 2162 C CA . LEU B 1 130 ? -13.508 11.75 22.219 1 55.31 130 LEU B CA 1
ATOM 2163 C C . LEU B 1 130 ? -14.641 12.086 23.188 1 55.31 130 LEU B C 1
ATOM 2165 O O . LEU B 1 130 ? -15.016 13.25 23.344 1 55.31 130 LEU B O 1
ATOM 2169 N N . SER B 1 131 ? -15.164 11.07 23.672 1 54.66 131 SER B N 1
ATOM 2170 C CA . SER B 1 131 ? -16.219 11.281 24.656 1 54.66 131 SER B CA 1
ATOM 2171 C C . SER B 1 131 ? -15.719 12.102 25.844 1 54.66 131 SER B C 1
ATOM 2173 O O . SER B 1 131 ? -16.438 12.969 26.344 1 54.66 131 SER B O 1
ATOM 2175 N N . LEU B 1 132 ? -14.523 11.82 26.156 1 53.31 132 LEU B N 1
ATOM 2176 C CA . LEU B 1 132 ? -13.953 12.562 27.266 1 53.31 132 LEU B CA 1
ATOM 2177 C C . LEU B 1 132 ? -13.719 14.016 26.891 1 53.31 132 LEU B C 1
ATOM 2179 O O . LEU B 1 132 ? -13.961 14.922 27.688 1 53.31 132 LEU B O 1
ATOM 2183 N N . VAL B 1 133 ? -13.32 14.211 25.688 1 53.31 133 VAL B N 1
ATOM 2184 C CA . VAL B 1 133 ? -13.078 15.57 25.219 1 53.31 133 VAL B CA 1
ATOM 2185 C C . VAL B 1 133 ? -14.406 16.281 24.969 1 53.31 133 VAL B C 1
ATOM 2187 O O . VAL B 1 133 ? -14.562 17.453 25.328 1 53.31 133 VAL B O 1
ATOM 2190 N N . ALA B 1 134 ? -15.32 15.68 24.25 1 55.22 134 ALA B N 1
ATOM 2191 C CA . ALA B 1 134 ? -16.656 16.25 24.078 1 55.22 134 ALA B CA 1
ATOM 2192 C C . ALA B 1 134 ? -17.312 16.547 25.422 1 55.22 134 ALA B C 1
ATOM 2194 O O . ALA B 1 134 ? -17.984 17.562 25.578 1 55.22 134 ALA B O 1
ATOM 2195 N N . GLY B 1 135 ? -17.125 15.664 26.25 1 51.75 135 GLY B N 1
ATOM 2196 C CA . GLY B 1 135 ? -17.672 15.93 27.562 1 51.75 135 GLY B CA 1
ATOM 2197 C C . GLY B 1 135 ? -17.047 17.156 28.219 1 51.75 135 GLY B C 1
ATOM 2198 O O . GLY B 1 135 ? -17.75 17.922 28.891 1 51.75 135 GLY B O 1
ATOM 2199 N N . ARG B 1 136 ? -15.828 17.391 27.969 1 50.47 136 ARG B N 1
ATOM 2200 C CA . ARG B 1 136 ? -15.203 18.562 28.578 1 50.47 136 ARG B CA 1
ATOM 2201 C C . ARG B 1 136 ? -15.586 19.844 27.844 1 50.47 136 ARG B C 1
ATOM 2203 O O . ARG B 1 136 ? -15.672 20.906 28.453 1 50.47 136 ARG B O 1
ATOM 2210 N N . LEU B 1 137 ? -15.867 19.781 26.578 1 46.69 137 LEU B N 1
ATOM 2211 C CA . LEU B 1 137 ? -16.281 21 25.891 1 46.69 137 LEU B CA 1
ATOM 2212 C C . LEU B 1 137 ? -17.719 21.359 26.25 1 46.69 137 LEU B C 1
ATOM 2214 O O . LEU B 1 137 ? -18.125 22.531 26.109 1 46.69 137 LEU B O 1
ATOM 2218 N N . VAL B 1 138 ? -18.469 20.438 26.453 1 48 138 VAL B N 1
ATOM 2219 C CA . VAL B 1 138 ? -19.859 20.766 26.781 1 48 138 VAL B CA 1
ATOM 2220 C C . VAL B 1 138 ? -19.953 21.188 28.25 1 48 138 VAL B C 1
ATOM 2222 O O . VAL B 1 138 ? -20.922 21.844 28.641 1 48 138 VAL B O 1
ATOM 2225 N N . CYS B 1 139 ? -19.062 20.875 29.062 1 36.5 139 CYS B N 1
ATOM 2226 C CA . CYS B 1 139 ? -19.297 21.469 30.375 1 36.5 139 CYS B CA 1
ATOM 2227 C C . CYS B 1 139 ? -18.609 22.828 30.5 1 36.5 139 CYS B C 1
ATOM 2229 O O . CYS B 1 139 ? -17.531 23.031 29.906 1 36.5 139 CYS B O 1
#

InterPro domains:
  IPR004316 Sugar transporter SWEET repeat [PF03083] (18-103)
  IPR047664 Sugar transporter SWEET [PTHR10791] (23-127)

Sequence (278 aa):
MSDSVHNPVWTSCKDAAGIAGNIFAFGLFVSPIPTYRRIIRNRSTEQFSGLPYIYALMNCLICMWYGMPLISADNLLVVTVNSFGTVFQLAYIILFIIYAERKIKVFIPFYLQNLSTFYGFYVLIHLHLLSLVAGRLVCMSDSVHNPVWTSCKDAAGIAGNIFAFGLFVSPIPTYRRIIRNRSTEQFSGLPYIYALMNCLICMWYGMPLISADNLLVVTVNSFGTVFQLAYIILFIIYAERKIKVFIPFYLQNLSTFYGFYVLIHLHLLSLVAGRLVC